Protein AF-A0A1P8XLR6-F1 (afdb_monomer)

Solvent-accessible surface area (backbone atoms only — not comparable to full-atom values): 12210 Å² total; per-residue (Å²): 87,57,26,38,49,48,30,28,28,37,30,63,72,77,76,92,77,90,72,82,78,96,64,102,71,86,80,82,44,78,38,78,36,64,25,60,63,26,57,54,32,35,75,74,62,76,18,62,32,17,34,32,38,50,43,52,85,48,40,49,14,68,69,60,40,91,90,48,68,58,64,61,44,36,78,76,48,72,49,91,56,87,40,18,58,38,44,29,33,50,44,87,74,70,57,59,30,52,59,45,47,64,72,69,46,63,52,46,28,31,36,31,64,31,64,81,91,45,36,32,64,57,62,53,48,52,55,57,35,45,53,68,74,44,50,75,65,51,38,40,73,44,66,19,42,80,46,66,42,62,62,54,59,71,77,24,65,53,53,56,34,44,72,73,60,73,26,60,23,46,43,44,60,47,30,84,68,35,50,64,65,40,47,76,69,48,31,33,66,40,22,68,55,74,67,40,47,51,57,40,40,76,68,57,50,42,94,39,67,56,65,93,62,80,76,77,87,128

pLDDT: mean 79.19, std 20.31, range [26.47, 98.44]

Structure (mmCIF, N/CA/C/O backbone):
data_AF-A0A1P8XLR6-F1
#
_entry.id   AF-A0A1P8XLR6-F1
#
loop_
_atom_site.group_PDB
_atom_site.id
_atom_site.type_symbol
_atom_site.label_atom_id
_atom_site.label_alt_id
_atom_site.label_comp_id
_atom_site.label_asym_id
_atom_site.label_entity_id
_atom_site.label_seq_id
_atom_site.pdbx_PDB_ins_code
_atom_site.Cartn_x
_atom_site.Cartn_y
_atom_site.Cartn_z
_atom_site.occupancy
_atom_site.B_iso_or_equiv
_atom_site.auth_seq_id
_atom_site.auth_comp_id
_atom_site.auth_asym_id
_atom_site.auth_atom_id
_atom_site.pdbx_PDB_model_num
ATOM 1 N N . MET A 1 1 ? 6.321 2.622 14.782 1.00 35.09 1 MET A N 1
ATOM 2 C CA . MET A 1 1 ? 5.622 1.582 13.992 1.00 35.09 1 MET A CA 1
ATOM 3 C C . MET A 1 1 ? 6.476 1.233 12.778 1.00 35.09 1 MET A C 1
ATOM 5 O O . MET A 1 1 ? 7.145 2.139 12.312 1.00 35.09 1 MET A O 1
ATOM 9 N N . ARG A 1 2 ? 6.527 -0.020 12.301 1.00 26.47 2 ARG A N 1
ATOM 10 C CA . ARG A 1 2 ? 7.405 -0.422 11.180 1.00 26.47 2 ARG A CA 1
ATOM 11 C C . ARG A 1 2 ? 6.708 -0.257 9.803 1.00 26.47 2 ARG A C 1
ATOM 13 O O . ARG A 1 2 ? 5.520 -0.535 9.732 1.00 26.47 2 ARG A O 1
ATOM 20 N N . ALA A 1 3 ? 7.406 0.217 8.760 1.00 30.95 3 ALA A N 1
ATOM 21 C CA . ALA A 1 3 ? 6.929 0.392 7.364 1.00 30.95 3 ALA A CA 1
ATOM 22 C C . ALA A 1 3 ? 8.111 0.393 6.351 1.00 30.95 3 ALA A C 1
ATOM 24 O O . ALA A 1 3 ? 9.245 0.547 6.787 1.00 30.95 3 ALA A O 1
ATOM 25 N N . PHE A 1 4 ? 7.899 0.218 5.034 1.00 26.64 4 PHE A N 1
ATOM 26 C CA . PHE A 1 4 ? 8.941 -0.163 4.033 1.00 26.64 4 PHE A CA 1
ATOM 27 C C . PHE A 1 4 ? 9.550 0.977 3.172 1.00 26.64 4 PHE A C 1
ATOM 29 O O . PHE A 1 4 ? 9.190 2.123 3.373 1.00 26.64 4 PHE A O 1
ATOM 36 N N . SER A 1 5 ? 10.531 0.696 2.286 1.00 28.00 5 SER A N 1
ATOM 37 C CA . SER A 1 5 ? 10.994 1.563 1.161 1.00 28.00 5 SER A CA 1
ATOM 38 C C . SER A 1 5 ? 12.089 0.901 0.293 1.00 28.00 5 SER A C 1
ATOM 40 O O . SER A 1 5 ? 13.098 0.454 0.856 1.00 28.00 5 SER A O 1
ATOM 42 N N . VAL A 1 6 ? 11.981 0.945 -1.055 1.00 34.06 6 VAL A N 1
ATOM 43 C CA . VAL A 1 6 ? 13.127 0.928 -2.011 1.00 34.06 6 VAL A CA 1
ATOM 44 C C . VAL A 1 6 ? 12.715 1.418 -3.417 1.00 34.06 6 VAL A C 1
ATOM 46 O O . VAL A 1 6 ? 12.089 0.659 -4.150 1.00 34.06 6 VAL A O 1
ATOM 49 N N . ALA A 1 7 ? 13.173 2.586 -3.883 1.00 38.00 7 ALA A N 1
ATOM 50 C CA . ALA A 1 7 ? 13.122 2.918 -5.316 1.00 38.00 7 ALA A CA 1
ATOM 51 C C . ALA A 1 7 ? 14.413 2.464 -6.026 1.00 38.00 7 ALA A C 1
ATOM 53 O O . ALA A 1 7 ? 15.520 2.680 -5.522 1.00 38.00 7 ALA A O 1
ATOM 54 N N . ALA A 1 8 ? 14.304 1.851 -7.208 1.00 34.69 8 ALA A N 1
ATOM 55 C CA . ALA A 1 8 ? 15.454 1.401 -7.998 1.00 34.69 8 ALA A CA 1
ATOM 56 C C . ALA A 1 8 ? 15.402 1.920 -9.438 1.00 34.69 8 ALA A C 1
ATOM 58 O O . ALA A 1 8 ? 14.347 2.020 -10.063 1.00 34.69 8 ALA A O 1
ATOM 59 N N . ARG A 1 9 ? 16.580 2.227 -9.984 1.00 39.84 9 ARG A N 1
ATOM 60 C CA . ARG A 1 9 ? 16.787 2.437 -11.416 1.00 39.84 9 ARG A CA 1
ATOM 61 C C . ARG A 1 9 ? 17.212 1.130 -12.055 1.00 39.84 9 ARG A C 1
ATOM 63 O O . ARG A 1 9 ? 18.169 0.502 -11.596 1.00 39.84 9 ARG A O 1
ATOM 70 N N . VAL A 1 10 ? 16.557 0.780 -13.149 1.00 36.03 10 VAL A N 1
ATOM 71 C CA . VAL A 1 10 ? 16.865 -0.405 -13.944 1.00 36.03 10 VAL A CA 1
ATOM 72 C C . VAL A 1 10 ? 17.188 0.021 -15.375 1.00 36.03 10 VAL A C 1
ATOM 74 O O . VAL A 1 10 ? 16.560 0.924 -15.928 1.00 36.03 10 VAL A O 1
ATOM 77 N N . GLY A 1 11 ? 18.192 -0.613 -15.971 1.00 33.91 11 GLY A N 1
ATOM 78 C CA . GLY A 1 11 ? 18.531 -0.500 -17.388 1.00 33.91 11 GLY A CA 1
ATOM 79 C C . GLY A 1 11 ? 18.961 -1.850 -17.953 1.00 33.91 11 GLY A C 1
ATOM 80 O O . GLY A 1 11 ? 19.024 -2.839 -17.232 1.00 33.91 11 GLY A O 1
ATOM 81 N N . ARG A 1 12 ? 19.230 -1.915 -19.254 1.00 36.31 12 ARG A N 1
ATOM 82 C CA . ARG A 1 12 ? 19.645 -3.151 -19.937 1.00 36.31 12 ARG A CA 1
ATOM 83 C C . ARG A 1 12 ? 21.171 -3.262 -19.981 1.00 36.31 12 ARG A C 1
ATOM 85 O O . ARG A 1 12 ? 21.839 -2.270 -20.270 1.00 36.31 12 ARG A O 1
ATOM 92 N N . ILE A 1 13 ? 21.732 -4.456 -19.769 1.00 31.70 13 ILE A N 1
ATOM 93 C CA . ILE A 1 13 ? 23.154 -4.698 -20.076 1.00 31.70 13 ILE A CA 1
ATOM 94 C C . ILE A 1 13 ? 23.269 -5.001 -21.570 1.00 31.70 13 ILE A C 1
ATOM 96 O O . ILE A 1 13 ? 22.858 -6.064 -22.033 1.00 31.70 13 ILE A O 1
ATOM 100 N N . ALA A 1 14 ? 23.832 -4.069 -22.334 1.00 36.84 14 ALA A N 1
ATOM 101 C CA . ALA A 1 14 ? 24.339 -4.371 -23.666 1.00 36.84 14 ALA A CA 1
ATOM 102 C C . ALA A 1 14 ? 25.756 -4.956 -23.535 1.00 36.84 14 ALA A C 1
ATOM 104 O O . ALA A 1 14 ? 26.629 -4.339 -22.925 1.00 36.84 14 ALA A O 1
ATOM 105 N N . GLY A 1 15 ? 25.991 -6.145 -24.103 1.00 29.09 15 GLY A N 1
ATOM 106 C CA . GLY A 1 15 ? 27.348 -6.634 -24.381 1.00 29.09 15 GLY A CA 1
ATOM 107 C C . GLY A 1 15 ? 28.086 -5.689 -25.346 1.00 29.09 15 GLY A C 1
ATOM 108 O O . GLY A 1 15 ? 27.444 -4.856 -25.990 1.00 29.09 15 GLY A O 1
ATOM 109 N N . PRO A 1 16 ? 29.424 -5.762 -25.454 1.00 34.47 16 PRO A N 1
ATOM 110 C CA . PRO A 1 16 ? 30.200 -4.705 -26.084 1.00 34.47 16 PRO A CA 1
ATOM 111 C C . PRO A 1 16 ? 29.951 -4.673 -27.594 1.00 34.47 16 PRO A C 1
ATOM 113 O O . PRO A 1 16 ? 30.418 -5.534 -28.332 1.00 34.47 16 PRO A O 1
ATOM 116 N N . SER A 1 17 ? 29.287 -3.623 -28.067 1.00 30.94 17 SER A N 1
ATOM 117 C CA . SER A 1 17 ? 29.505 -3.101 -29.413 1.00 30.94 17 SER A CA 1
ATOM 118 C C . SER A 1 17 ? 30.340 -1.830 -29.291 1.00 30.94 17 SER A C 1
ATOM 120 O O . SER A 1 17 ? 29.817 -0.726 -29.145 1.00 30.94 17 SER A O 1
ATOM 122 N N . LEU A 1 18 ? 31.663 -1.997 -29.325 1.00 42.34 18 LEU A N 1
ATOM 123 C CA . LEU A 1 18 ? 32.564 -0.923 -29.725 1.00 42.34 18 LEU A CA 1
ATOM 124 C C . LEU A 1 18 ? 32.401 -0.744 -31.236 1.00 42.34 18 LEU A C 1
ATOM 126 O O . LEU A 1 18 ? 32.981 -1.484 -32.024 1.00 42.34 18 LEU A O 1
ATOM 130 N N . SER A 1 19 ? 31.611 0.241 -31.645 1.00 31.97 19 SER A N 1
ATOM 131 C CA . SER A 1 19 ? 31.673 0.770 -33.004 1.00 31.97 19 SER A CA 1
ATOM 132 C C . SER A 1 19 ? 31.499 2.283 -32.965 1.00 31.97 19 SER A C 1
ATOM 134 O O . SER A 1 19 ? 30.392 2.783 -32.804 1.00 31.97 19 SER A O 1
ATOM 136 N N . GLY A 1 20 ? 32.648 2.954 -33.046 1.00 30.23 20 GLY A N 1
ATOM 137 C CA . GLY A 1 20 ? 32.919 4.217 -33.729 1.00 30.23 20 GLY A CA 1
ATOM 138 C C . GLY A 1 20 ? 31.855 5.314 -33.784 1.00 30.23 20 GLY A C 1
ATOM 139 O O . GLY A 1 20 ? 30.796 5.148 -34.371 1.00 30.23 20 GLY A O 1
ATOM 140 N N . GLY A 1 21 ? 32.289 6.504 -33.367 1.00 29.28 21 GLY A N 1
ATOM 141 C CA . GLY A 1 21 ? 31.910 7.753 -34.023 1.00 29.28 21 GLY A CA 1
ATOM 142 C C . GLY A 1 21 ? 30.580 8.334 -33.567 1.00 29.28 21 GLY A C 1
ATOM 143 O O . GLY A 1 21 ? 29.510 7.897 -33.976 1.00 29.28 21 GLY A O 1
ATOM 144 N N . GLY A 1 22 ? 30.660 9.392 -32.760 1.00 41.78 22 GLY A N 1
ATOM 145 C CA . GLY A 1 22 ? 29.523 10.263 -32.507 1.00 41.78 22 GLY A CA 1
ATOM 146 C C . GLY A 1 22 ? 28.983 10.838 -33.816 1.00 41.78 22 GLY A C 1
ATOM 147 O O . GLY A 1 22 ? 29.681 11.566 -34.514 1.00 41.78 22 GLY A O 1
ATOM 148 N N . GLY A 1 23 ? 27.732 10.511 -34.123 1.00 33.44 23 GLY A N 1
ATOM 149 C CA . GLY A 1 23 ? 26.919 11.179 -35.132 1.00 33.44 23 GLY A CA 1
ATOM 150 C C . GLY A 1 23 ? 25.470 11.172 -34.661 1.00 33.44 23 GLY A C 1
ATOM 151 O O . GLY A 1 23 ? 24.917 10.097 -34.465 1.00 33.44 23 GLY A O 1
ATOM 152 N N . ASP A 1 24 ? 24.896 12.345 -34.388 1.00 46.81 24 ASP A N 1
ATOM 153 C CA . ASP A 1 24 ? 23.461 12.675 -34.243 1.00 46.81 24 ASP A CA 1
ATOM 154 C C . ASP A 1 24 ? 22.496 11.708 -33.497 1.00 46.81 24 ASP A C 1
ATOM 156 O O . ASP A 1 24 ? 21.277 11.810 -33.644 1.00 46.81 24 ASP A O 1
ATOM 160 N N . ARG A 1 25 ? 22.974 10.768 -32.666 1.00 43.94 25 ARG A N 1
ATOM 161 C CA . ARG A 1 25 ? 22.183 9.601 -32.199 1.00 43.94 25 ARG A CA 1
ATOM 162 C C . ARG A 1 25 ? 22.023 9.408 -30.688 1.00 43.94 25 ARG A C 1
ATOM 164 O O . ARG A 1 25 ? 21.752 8.295 -30.247 1.00 43.94 25 ARG A O 1
ATOM 171 N N . TRP A 1 26 ? 22.079 10.453 -29.871 1.00 39.44 26 TRP A N 1
ATOM 172 C CA . TRP A 1 26 ? 21.691 10.31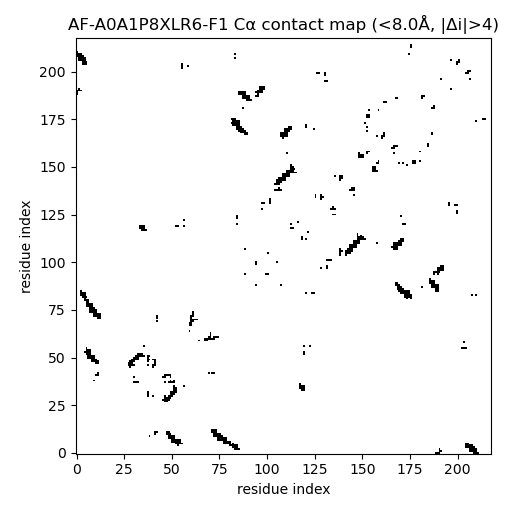1 -28.459 1.00 39.44 26 TRP A CA 1
ATOM 173 C C . TRP A 1 26 ? 20.180 10.515 -28.289 1.00 39.44 26 TRP A C 1
ATOM 175 O O . TRP A 1 26 ? 19.729 11.583 -27.890 1.00 39.44 26 TRP A O 1
ATOM 185 N N . ARG A 1 27 ? 19.372 9.485 -28.585 1.00 46.50 27 ARG A N 1
ATOM 186 C CA . ARG A 1 27 ? 17.962 9.433 -28.143 1.00 46.50 27 ARG A CA 1
ATOM 187 C C . ARG A 1 27 ? 17.879 8.759 -26.775 1.00 46.50 27 ARG A C 1
ATOM 189 O O . ARG A 1 27 ? 17.329 7.669 -26.638 1.00 46.50 27 ARG A O 1
ATOM 196 N N . THR A 1 28 ? 18.465 9.379 -25.756 1.00 51.66 28 THR A N 1
ATOM 197 C CA . THR A 1 28 ? 18.291 8.910 -24.377 1.00 51.66 28 THR A CA 1
ATOM 198 C C . THR A 1 28 ? 16.868 9.249 -23.932 1.00 51.66 28 THR A C 1
ATOM 200 O O . THR A 1 28 ? 16.591 10.377 -23.542 1.00 51.66 28 THR A O 1
ATOM 203 N N . ALA A 1 29 ? 15.953 8.284 -24.023 1.00 55.81 29 ALA A N 1
ATOM 204 C CA . ALA A 1 29 ? 14.644 8.363 -23.384 1.00 55.81 29 ALA A CA 1
ATOM 205 C C . ALA A 1 29 ? 14.762 7.848 -21.942 1.00 55.81 29 ALA A C 1
ATOM 207 O O . ALA A 1 29 ? 15.306 6.765 -21.710 1.00 55.81 29 ALA A O 1
ATOM 208 N N . LEU A 1 30 ? 14.289 8.651 -20.988 1.00 54.09 30 LEU A N 1
ATOM 209 C CA . LEU A 1 30 ? 14.131 8.278 -19.586 1.00 54.09 30 LEU A CA 1
ATOM 210 C C . LEU A 1 30 ? 12.638 8.106 -19.317 1.00 54.09 30 LEU A C 1
ATOM 212 O O . LEU A 1 30 ? 11.858 9.014 -19.596 1.00 54.09 30 LEU A O 1
ATOM 216 N N . PHE A 1 31 ? 12.259 6.966 -18.748 1.00 55.16 31 PHE A N 1
ATOM 217 C CA . PHE A 1 31 ? 10.900 6.723 -18.283 1.00 55.16 31 PHE A CA 1
ATOM 218 C C . PHE A 1 31 ? 10.901 6.696 -16.752 1.00 55.16 31 PHE A C 1
ATOM 220 O O . PHE A 1 31 ? 11.636 5.919 -16.141 1.00 55.16 31 PHE A O 1
ATOM 227 N N . ALA A 1 32 ? 10.120 7.565 -16.120 1.00 57.78 32 ALA A N 1
ATOM 228 C CA . ALA A 1 32 ? 9.885 7.530 -14.681 1.00 57.78 32 ALA A CA 1
ATOM 229 C C . ALA A 1 32 ? 8.409 7.207 -14.470 1.00 57.78 32 ALA A C 1
ATOM 231 O O . ALA A 1 32 ? 7.553 7.914 -14.999 1.00 57.78 32 ALA A O 1
ATOM 232 N N . SER A 1 33 ? 8.126 6.125 -13.754 1.00 61.88 33 SER A N 1
ATOM 233 C CA . SER A 1 33 ? 6.762 5.687 -13.483 1.00 61.88 33 SER A CA 1
ATOM 234 C C . SER A 1 33 ? 6.667 5.106 -12.077 1.00 61.88 33 SER A C 1
ATOM 236 O O . SER A 1 33 ? 7.618 4.530 -11.550 1.00 61.88 33 SER A O 1
ATOM 238 N N . ASP A 1 34 ? 5.504 5.317 -11.482 1.00 62.00 34 ASP A N 1
ATOM 239 C CA . ASP A 1 34 ? 4.984 4.717 -10.252 1.00 62.00 34 ASP A CA 1
ATOM 240 C C . ASP A 1 34 ? 4.361 3.322 -10.492 1.00 62.00 34 ASP A C 1
ATOM 242 O O . ASP A 1 34 ? 3.813 2.697 -9.583 1.00 62.00 34 ASP A O 1
ATOM 246 N N . GLY A 1 35 ? 4.474 2.807 -11.717 1.00 67.12 35 GLY A N 1
ATOM 247 C CA . GLY A 1 35 ? 4.012 1.493 -12.133 1.00 67.12 35 GLY A CA 1
ATOM 248 C C . GLY A 1 35 ? 5.078 0.686 -12.878 1.00 67.12 35 GLY A C 1
ATOM 249 O O . GLY A 1 35 ? 6.233 1.089 -13.061 1.00 67.12 35 GLY A O 1
ATOM 250 N N . ILE A 1 36 ? 4.697 -0.525 -13.280 1.00 72.81 36 ILE A N 1
ATOM 251 C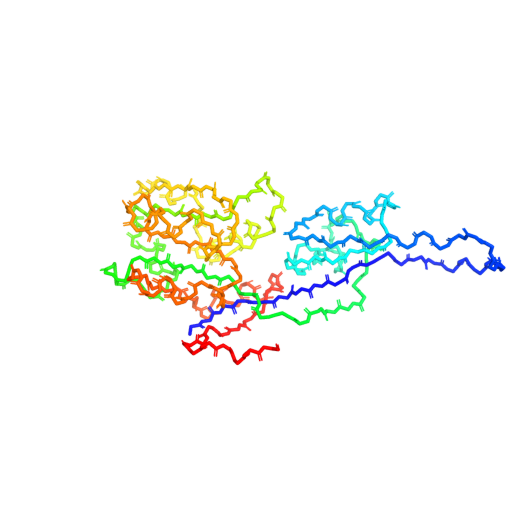 CA . ILE A 1 36 ? 5.596 -1.497 -13.924 1.00 72.81 36 ILE A CA 1
ATOM 252 C C . ILE A 1 36 ? 5.818 -1.233 -15.422 1.00 72.81 36 ILE A C 1
ATOM 254 O O . ILE A 1 36 ? 6.624 -1.910 -16.064 1.00 72.81 36 ILE A O 1
ATOM 258 N N . GLU A 1 37 ? 5.143 -0.246 -16.006 1.00 78.50 37 GLU A N 1
ATOM 259 C CA . GLU A 1 37 ? 5.205 0.077 -17.434 1.00 78.50 37 GLU A CA 1
ATOM 260 C C . GLU A 1 37 ? 6.617 0.466 -17.877 1.00 78.50 37 GLU A C 1
ATOM 262 O O . GLU A 1 37 ? 7.031 0.143 -18.994 1.00 78.50 37 GLU A O 1
ATOM 267 N N . GLY A 1 38 ? 7.392 1.087 -16.984 1.00 79.69 38 GLY A N 1
ATOM 268 C CA . GLY A 1 38 ? 8.795 1.402 -17.247 1.00 79.69 38 GLY A CA 1
ATOM 269 C C . GLY A 1 38 ? 9.638 0.159 -17.524 1.00 79.69 38 GLY A C 1
ATOM 270 O O . GLY A 1 38 ? 10.534 0.199 -18.367 1.00 79.69 38 GLY A O 1
ATOM 271 N N . VAL A 1 39 ? 9.313 -0.967 -16.885 1.00 81.75 39 VAL A N 1
ATOM 272 C CA . VAL A 1 39 ? 9.989 -2.249 -17.118 1.00 81.75 39 VAL A CA 1
ATOM 273 C C . VAL A 1 39 ? 9.721 -2.726 -18.540 1.00 81.75 39 VAL A C 1
ATOM 275 O O . VAL A 1 39 ? 10.659 -3.032 -19.276 1.00 81.75 39 VAL A O 1
ATOM 278 N N . ALA A 1 40 ? 8.454 -2.723 -18.961 1.00 82.44 40 ALA A N 1
ATOM 279 C CA . ALA A 1 40 ? 8.076 -3.107 -20.317 1.00 82.44 40 ALA A CA 1
ATOM 280 C C . ALA A 1 40 ? 8.751 -2.210 -21.367 1.00 82.44 40 ALA A C 1
ATOM 282 O O . ALA A 1 40 ? 9.290 -2.724 -22.345 1.00 82.44 40 ALA A O 1
ATOM 283 N N . ALA A 1 41 ? 8.795 -0.893 -21.140 1.00 83.06 41 ALA A N 1
ATOM 284 C CA . ALA A 1 41 ? 9.451 0.045 -22.047 1.00 83.06 41 ALA A CA 1
ATOM 285 C C . ALA A 1 41 ? 10.954 -0.243 -22.220 1.00 83.06 41 ALA A C 1
ATOM 287 O O . ALA A 1 41 ? 11.476 -0.113 -23.327 1.00 83.06 41 ALA A O 1
ATOM 288 N N . VAL A 1 42 ? 11.654 -0.658 -21.158 1.00 85.31 42 VAL A N 1
ATOM 289 C CA . VAL A 1 42 ? 13.073 -1.050 -21.249 1.00 85.31 42 VAL A CA 1
ATOM 290 C C . VAL A 1 42 ? 13.241 -2.367 -22.006 1.00 85.31 42 VAL A C 1
ATOM 292 O O . VAL A 1 42 ? 14.096 -2.467 -22.888 1.00 85.31 42 VAL A O 1
ATOM 295 N N . LEU A 1 43 ? 12.406 -3.366 -21.710 1.00 85.19 43 LEU A N 1
ATOM 296 C CA . LEU A 1 43 ? 12.474 -4.683 -22.352 1.00 85.19 43 LEU A CA 1
ATOM 297 C C . LEU A 1 43 ? 12.204 -4.613 -23.863 1.00 85.19 43 LEU A C 1
ATOM 299 O O . LEU A 1 43 ? 12.892 -5.266 -24.648 1.00 85.19 43 LEU A O 1
ATOM 303 N N . THR A 1 44 ? 11.256 -3.778 -24.299 1.00 85.50 44 THR A N 1
ATOM 304 C CA . THR A 1 44 ? 10.951 -3.597 -25.729 1.00 85.50 44 THR A CA 1
ATOM 305 C C . THR A 1 44 ? 11.935 -2.677 -26.454 1.00 85.50 44 THR A C 1
ATOM 307 O O . THR A 1 44 ? 11.860 -2.545 -27.675 1.00 85.50 44 THR A O 1
ATOM 310 N N . GLY A 1 45 ? 12.855 -2.028 -25.731 1.00 82.06 45 GLY A N 1
ATOM 311 C CA . GLY A 1 45 ? 13.764 -1.019 -26.279 1.00 82.06 45 GLY A CA 1
ATOM 312 C C . GLY A 1 45 ? 13.105 0.336 -26.566 1.00 82.06 45 GLY A C 1
ATOM 313 O O . GLY A 1 45 ? 13.736 1.197 -27.176 1.00 82.06 45 GLY A O 1
ATOM 314 N N . ALA A 1 46 ? 11.861 0.551 -26.123 1.00 82.25 46 ALA A N 1
ATOM 315 C CA . ALA A 1 46 ? 11.202 1.858 -26.180 1.00 82.25 46 ALA A CA 1
ATOM 316 C C . ALA A 1 46 ? 11.854 2.885 -25.231 1.00 82.25 46 ALA A C 1
ATOM 318 O O . ALA A 1 46 ? 11.768 4.090 -25.464 1.00 82.25 46 ALA A O 1
ATOM 319 N N . SER A 1 47 ? 12.534 2.411 -24.184 1.00 81.44 47 SER A N 1
ATOM 320 C CA . SER A 1 47 ? 13.377 3.204 -23.294 1.00 81.44 47 SER A CA 1
ATOM 321 C C . SER A 1 47 ? 14.714 2.504 -23.047 1.00 81.44 47 SER A C 1
ATOM 323 O O . SER A 1 47 ? 14.805 1.280 -23.081 1.00 81.44 47 SER A O 1
ATOM 325 N N . HIS A 1 48 ? 15.756 3.281 -22.753 1.00 77.94 48 HIS A N 1
ATOM 326 C CA . HIS A 1 48 ? 17.046 2.730 -22.320 1.00 77.94 48 HIS A CA 1
ATOM 327 C C . HIS A 1 48 ? 17.087 2.510 -20.802 1.00 77.94 48 HIS A C 1
ATOM 329 O O . HIS A 1 48 ? 17.768 1.606 -20.317 1.00 77.94 48 HIS A O 1
ATOM 335 N N . PHE A 1 49 ? 16.349 3.339 -20.057 1.00 82.50 49 PHE A N 1
ATOM 336 C CA . PHE A 1 49 ? 16.345 3.360 -18.599 1.00 82.50 49 PHE A CA 1
ATOM 337 C C . PHE A 1 49 ? 14.930 3.561 -18.059 1.00 82.50 49 PHE A C 1
ATOM 339 O O . PHE A 1 49 ? 14.143 4.331 -18.621 1.00 82.50 49 PHE A O 1
ATOM 346 N N . ALA A 1 50 ? 14.643 2.931 -16.923 1.00 82.38 50 ALA A N 1
ATOM 347 C CA . ALA A 1 50 ? 13.447 3.194 -16.140 1.00 82.38 50 ALA A CA 1
ATOM 348 C C . ALA A 1 50 ? 13.789 3.418 -14.664 1.00 82.38 50 ALA A C 1
ATOM 350 O O . ALA A 1 50 ? 14.687 2.779 -14.107 1.00 82.38 50 ALA A O 1
ATOM 351 N N . ILE A 1 51 ? 13.059 4.330 -14.030 1.00 82.88 51 ILE A N 1
ATOM 352 C CA . ILE A 1 51 ? 12.957 4.399 -12.571 1.00 82.88 51 ILE A CA 1
ATOM 353 C C . ILE A 1 51 ? 11.646 3.724 -12.198 1.00 82.88 51 ILE A C 1
ATOM 355 O O . ILE A 1 51 ? 10.613 4.074 -12.770 1.00 82.88 51 ILE A O 1
ATOM 359 N N . LEU A 1 52 ? 11.705 2.782 -11.260 1.00 81.31 52 LEU A N 1
ATOM 360 C CA . LEU A 1 52 ? 10.524 2.149 -10.693 1.00 81.31 52 LEU A CA 1
ATOM 361 C C . LEU A 1 52 ? 10.590 2.128 -9.165 1.00 81.31 52 LEU A C 1
ATOM 363 O O . LEU A 1 52 ? 11.664 2.175 -8.552 1.00 81.31 52 LEU A O 1
ATOM 367 N N . ASN A 1 53 ? 9.421 2.005 -8.561 1.00 81.56 53 ASN A N 1
ATOM 368 C CA . ASN A 1 53 ? 9.247 1.833 -7.133 1.00 81.56 53 ASN A CA 1
ATOM 369 C C . ASN A 1 53 ? 8.069 0.874 -6.906 1.00 81.56 53 ASN A C 1
ATOM 371 O O . ASN A 1 53 ? 7.049 1.072 -7.560 1.00 81.56 53 ASN A O 1
ATOM 375 N N . PRO A 1 54 ? 8.191 -0.147 -6.040 1.00 80.19 54 PRO A N 1
ATOM 376 C CA . PRO A 1 54 ? 9.417 -0.575 -5.377 1.00 80.19 54 PRO A CA 1
ATOM 377 C C . PRO A 1 54 ? 10.316 -1.440 -6.274 1.00 80.19 54 PRO A C 1
ATOM 379 O O . PRO A 1 54 ? 9.877 -2.064 -7.239 1.00 80.19 54 PRO A O 1
ATOM 382 N N . ALA A 1 55 ? 11.587 -1.564 -5.894 1.00 79.88 55 ALA A N 1
ATOM 383 C CA . ALA A 1 55 ? 12.550 -2.462 -6.539 1.00 79.88 55 ALA A CA 1
ATOM 384 C C . ALA A 1 55 ? 12.127 -3.946 -6.508 1.00 79.88 55 ALA A C 1
ATOM 386 O O . ALA A 1 55 ? 12.565 -4.735 -7.349 1.00 79.88 55 ALA A O 1
ATOM 387 N N . THR A 1 56 ? 11.277 -4.336 -5.550 1.00 82.88 56 THR A N 1
ATOM 388 C CA . THR A 1 56 ? 10.764 -5.708 -5.426 1.00 82.88 56 THR A CA 1
ATOM 389 C C . THR A 1 56 ? 9.972 -6.148 -6.654 1.00 82.88 56 THR A C 1
ATOM 391 O O . THR A 1 56 ? 10.047 -7.323 -7.010 1.00 82.88 56 THR A O 1
ATOM 394 N N . ALA A 1 57 ? 9.345 -5.215 -7.385 1.00 82.19 57 ALA A N 1
ATOM 395 C CA . ALA A 1 57 ? 8.577 -5.506 -8.599 1.00 82.19 57 ALA A CA 1
ATOM 396 C C . ALA A 1 57 ? 9.400 -6.179 -9.719 1.00 82.19 57 ALA A C 1
ATOM 398 O O . ALA A 1 57 ? 8.837 -6.829 -10.596 1.00 82.19 57 ALA A O 1
ATOM 399 N N . VAL A 1 58 ? 10.733 -6.058 -9.693 1.00 83.94 58 VAL A N 1
ATOM 400 C CA . VAL A 1 58 ? 11.650 -6.686 -10.667 1.00 83.94 58 VAL A CA 1
ATOM 401 C C . VAL A 1 58 ? 12.661 -7.629 -10.016 1.00 83.94 58 VAL A C 1
ATOM 403 O O . VAL A 1 58 ? 13.602 -8.083 -10.669 1.00 83.94 58 VAL A O 1
ATOM 406 N N . ARG A 1 59 ? 12.515 -7.937 -8.723 1.00 85.19 59 ARG A N 1
ATOM 407 C CA . ARG A 1 59 ? 13.525 -8.700 -7.976 1.00 85.19 59 ARG A CA 1
ATOM 408 C C . ARG A 1 59 ? 13.779 -10.080 -8.575 1.00 85.19 59 ARG A C 1
ATOM 410 O O . ARG A 1 59 ? 14.933 -10.487 -8.669 1.00 85.19 59 ARG A O 1
ATOM 417 N N . SER A 1 60 ? 12.730 -10.787 -8.989 1.00 86.62 60 SER A N 1
ATOM 418 C CA . SER A 1 60 ? 12.857 -12.112 -9.608 1.00 86.62 60 SER A CA 1
ATOM 419 C C . SER A 1 60 ? 13.714 -12.074 -10.877 1.00 86.62 60 SER A C 1
ATOM 421 O O . SER A 1 60 ? 14.552 -12.954 -11.066 1.00 86.62 60 SER A O 1
ATOM 423 N N . ALA A 1 61 ? 13.564 -11.023 -11.689 1.00 87.12 61 ALA A N 1
ATOM 424 C CA . ALA A 1 61 ? 14.360 -10.775 -12.887 1.00 87.12 61 ALA A CA 1
ATOM 425 C C . ALA A 1 61 ? 15.827 -10.474 -12.543 1.00 87.12 61 ALA A C 1
ATOM 427 O O . ALA A 1 61 ? 16.736 -11.112 -13.072 1.00 87.12 61 ALA A O 1
ATOM 428 N N . LEU A 1 62 ? 16.065 -9.572 -11.581 1.00 85.25 62 LEU A N 1
ATOM 429 C CA . LEU A 1 62 ? 17.415 -9.201 -11.137 1.00 85.25 62 LEU A CA 1
ATOM 430 C C . LEU A 1 62 ? 18.189 -10.380 -10.527 1.00 85.25 62 LEU A C 1
ATOM 432 O O . LEU A 1 62 ? 19.401 -10.490 -10.717 1.00 85.25 62 LEU A O 1
ATOM 436 N N . LEU A 1 63 ? 17.490 -11.266 -9.813 1.00 87.19 63 LEU A N 1
ATOM 437 C CA . LEU A 1 63 ? 18.052 -12.487 -9.229 1.00 87.19 63 LEU A CA 1
ATOM 438 C C . LEU A 1 63 ? 18.099 -13.668 -10.206 1.00 87.19 63 LEU A C 1
ATOM 440 O O . LEU A 1 63 ? 18.632 -14.715 -9.844 1.00 87.19 63 LEU A O 1
ATOM 444 N N . ARG A 1 64 ? 17.561 -13.516 -11.424 1.00 88.50 64 ARG A N 1
ATOM 445 C CA . ARG A 1 64 ? 17.476 -14.577 -12.442 1.00 88.50 64 ARG A CA 1
ATOM 446 C C . ARG A 1 64 ? 16.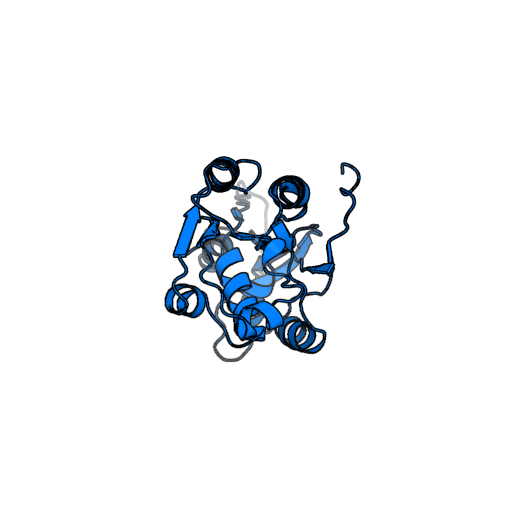832 -15.856 -11.904 1.00 88.50 64 ARG A C 1
ATOM 448 O O . ARG A 1 64 ? 17.312 -16.963 -12.150 1.00 88.50 64 ARG A O 1
ATOM 455 N N . LEU A 1 65 ? 15.758 -15.702 -11.127 1.00 87.81 65 LEU A N 1
ATOM 456 C CA . LEU A 1 65 ? 15.033 -16.848 -10.581 1.00 87.81 65 LEU A CA 1
ATOM 457 C C . LEU A 1 65 ? 14.397 -17.669 -11.720 1.00 87.81 65 LEU A C 1
ATOM 459 O O . LEU A 1 65 ? 13.988 -17.091 -12.731 1.00 87.81 65 LEU A O 1
ATOM 463 N N . PRO A 1 66 ? 14.263 -19.001 -11.576 1.00 89.12 66 PRO A N 1
ATOM 464 C CA . PRO A 1 66 ? 13.603 -19.830 -12.580 1.00 89.12 66 PRO A CA 1
ATOM 465 C C . PRO A 1 66 ? 12.203 -19.308 -12.936 1.00 89.12 66 PRO A C 1
ATOM 467 O O . PRO A 1 66 ? 11.385 -19.053 -12.054 1.00 89.12 66 PRO A O 1
ATOM 470 N N . GLY A 1 67 ? 11.930 -19.140 -14.233 1.00 85.06 67 GLY A N 1
ATOM 471 C CA . GLY A 1 67 ? 10.651 -18.620 -14.733 1.00 85.06 67 GLY A CA 1
ATOM 472 C C . GLY A 1 67 ? 10.491 -17.094 -14.665 1.00 85.06 67 GLY A C 1
ATOM 473 O O . GLY A 1 67 ? 9.463 -16.582 -15.113 1.00 85.06 67 GLY A O 1
ATOM 474 N N . ALA A 1 68 ? 11.485 -16.358 -14.155 1.00 84.75 68 ALA A N 1
ATOM 475 C CA . ALA A 1 68 ? 11.484 -14.901 -14.209 1.00 84.75 68 ALA A CA 1
ATOM 476 C C . ALA A 1 68 ? 11.579 -14.396 -15.659 1.00 84.75 68 ALA A C 1
ATOM 478 O O . ALA A 1 68 ? 12.240 -14.995 -16.506 1.00 84.75 68 ALA A O 1
ATOM 479 N N . ARG A 1 69 ? 10.917 -13.270 -15.940 1.00 83.50 69 ARG A N 1
ATOM 480 C CA . ARG A 1 69 ? 11.017 -12.550 -17.218 1.00 83.50 69 ARG A CA 1
ATOM 481 C C . ARG A 1 69 ? 11.917 -11.330 -17.048 1.00 83.50 69 ARG A C 1
ATOM 483 O O . ARG A 1 69 ? 11.858 -10.691 -16.003 1.00 83.50 69 ARG A O 1
ATOM 490 N N . GLY A 1 70 ? 12.670 -10.971 -18.085 1.00 83.19 70 GLY A N 1
ATOM 491 C CA . GLY A 1 70 ? 13.505 -9.769 -18.082 1.00 83.19 70 GLY A CA 1
ATOM 492 C C . GLY A 1 70 ? 14.873 -9.960 -17.426 1.00 83.19 70 GLY A C 1
ATOM 493 O O . GLY A 1 70 ? 15.349 -9.059 -16.741 1.00 83.19 70 GLY A O 1
ATOM 494 N N . ASP A 1 71 ? 15.507 -11.121 -17.585 1.00 82.06 71 ASP A N 1
ATOM 495 C CA . ASP A 1 71 ? 16.844 -11.407 -17.042 1.00 82.06 71 ASP A CA 1
ATOM 496 C C . ASP A 1 71 ? 17.973 -10.599 -17.724 1.00 82.06 71 ASP A C 1
ATOM 498 O O . ASP A 1 71 ? 19.111 -10.561 -17.226 1.00 82.06 71 ASP A O 1
ATOM 502 N N . GLU A 1 72 ? 17.649 -9.892 -18.817 1.00 81.81 72 GLU A N 1
ATOM 503 C CA . GLU A 1 72 ? 18.477 -8.849 -19.432 1.00 81.81 72 GLU A CA 1
ATOM 504 C C . GLU A 1 72 ? 18.479 -7.510 -18.669 1.00 81.81 72 GLU A C 1
ATOM 506 O O . GLU A 1 72 ? 19.297 -6.627 -18.969 1.00 81.81 72 GLU A O 1
ATOM 511 N N . LEU A 1 73 ? 17.573 -7.337 -17.701 1.00 85.94 73 LEU A N 1
ATOM 512 C CA . LEU A 1 73 ? 17.526 -6.160 -16.841 1.00 85.94 73 LEU A CA 1
ATOM 513 C C . LEU A 1 73 ? 18.683 -6.175 -15.839 1.00 85.94 73 LEU A C 1
ATOM 515 O O . LEU A 1 73 ? 19.081 -7.205 -15.295 1.00 85.94 73 LEU A O 1
ATOM 519 N N . ALA A 1 74 ? 19.185 -4.986 -15.540 1.00 83.81 74 ALA A N 1
ATOM 520 C CA . ALA A 1 74 ? 20.176 -4.746 -14.513 1.00 83.81 74 ALA A CA 1
ATOM 521 C C . ALA A 1 74 ? 19.832 -3.503 -13.706 1.00 83.81 74 ALA A C 1
ATOM 523 O O . ALA A 1 74 ? 19.483 -2.451 -14.242 1.00 83.81 74 ALA A O 1
ATOM 524 N N . ALA A 1 75 ? 19.974 -3.622 -12.390 1.00 84.94 75 ALA A N 1
ATOM 525 C CA . ALA A 1 75 ? 19.924 -2.473 -11.509 1.00 84.94 75 ALA A CA 1
ATOM 526 C C . ALA A 1 75 ? 21.160 -1.595 -11.749 1.00 84.94 75 ALA A C 1
ATOM 528 O O . ALA A 1 75 ? 22.286 -2.090 -11.770 1.00 84.94 75 ALA A O 1
ATOM 529 N N . ILE A 1 76 ? 20.944 -0.291 -11.920 1.00 83.44 76 ILE A N 1
ATOM 530 C CA . ILE A 1 76 ? 22.022 0.695 -12.095 1.00 83.44 76 ILE A CA 1
ATOM 531 C C . ILE A 1 76 ? 22.317 1.384 -10.769 1.00 83.44 76 ILE A C 1
ATOM 533 O O . ILE A 1 76 ? 23.469 1.531 -10.375 1.00 83.44 76 ILE A O 1
ATOM 537 N N . ALA A 1 77 ? 21.265 1.835 -10.089 1.00 81.38 77 ALA A N 1
ATOM 538 C CA . ALA A 1 77 ? 21.368 2.552 -8.829 1.00 81.38 77 ALA A CA 1
ATOM 539 C C . 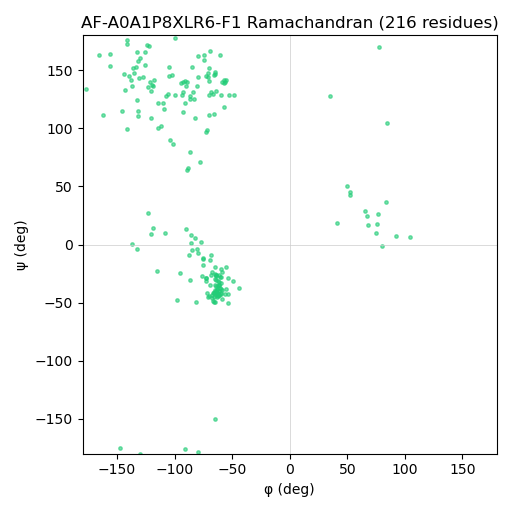ALA A 1 77 ? 20.070 2.416 -8.034 1.00 81.38 77 ALA A C 1
ATOM 541 O O . ALA A 1 77 ? 18.990 2.278 -8.605 1.00 81.38 77 ALA A O 1
ATOM 542 N N . THR A 1 78 ? 20.171 2.516 -6.713 1.00 79.69 78 THR A N 1
ATOM 543 C CA . THR A 1 78 ? 19.012 2.713 -5.834 1.00 79.69 78 THR A CA 1
ATOM 544 C C . THR A 1 78 ? 18.846 4.209 -5.598 1.00 79.69 78 THR A C 1
ATOM 546 O O . THR A 1 78 ? 19.814 4.875 -5.233 1.00 79.69 78 THR A O 1
ATOM 549 N N . VAL A 1 79 ? 17.640 4.741 -5.806 1.00 79.94 79 VAL A N 1
ATOM 550 C CA . VAL A 1 79 ? 17.315 6.114 -5.400 1.00 79.94 79 VAL A CA 1
ATOM 551 C C . VAL A 1 79 ? 16.716 6.017 -3.998 1.00 79.94 79 VAL A C 1
ATOM 553 O O . VAL A 1 79 ? 15.666 5.395 -3.841 1.00 79.94 79 VAL A O 1
ATOM 556 N N . PRO A 1 80 ? 17.371 6.546 -2.952 1.00 75.50 80 PRO A N 1
ATOM 557 C CA . PRO A 1 80 ? 16.785 6.516 -1.623 1.00 75.50 80 PRO A CA 1
ATOM 558 C C . PRO A 1 80 ? 15.510 7.363 -1.620 1.00 75.50 80 PRO A C 1
ATOM 560 O O . PRO A 1 80 ? 15.504 8.493 -2.099 1.00 75.50 80 PRO A O 1
ATOM 563 N N . SER A 1 81 ? 14.436 6.805 -1.074 1.00 76.19 81 SER A N 1
ATOM 564 C CA . SER A 1 81 ? 13.168 7.500 -0.873 1.00 76.19 81 SER A CA 1
ATOM 565 C C . SER A 1 81 ? 12.627 7.125 0.499 1.00 76.19 81 SER A C 1
ATOM 567 O O . SER A 1 81 ? 12.771 5.975 0.913 1.00 76.19 81 SER A O 1
ATOM 569 N N . TYR A 1 82 ? 12.018 8.056 1.229 1.00 79.38 82 TYR A N 1
ATOM 570 C CA . TYR A 1 82 ? 11.241 7.701 2.419 1.00 79.38 82 TYR A CA 1
ATOM 571 C C . TYR A 1 82 ? 9.802 7.402 2.001 1.00 79.38 82 TYR A C 1
ATOM 573 O O . TYR A 1 82 ? 8.872 8.143 2.301 1.00 79.38 82 TYR A O 1
ATOM 581 N N . ASP A 1 83 ? 9.642 6.326 1.240 1.00 82.00 83 ASP A N 1
ATOM 582 C CA . ASP A 1 83 ? 8.365 5.931 0.670 1.00 82.00 83 ASP A CA 1
ATOM 583 C C . ASP A 1 83 ? 7.911 4.612 1.277 1.00 82.00 83 ASP A C 1
ATOM 585 O O . ASP A 1 83 ? 8.432 3.549 0.938 1.00 82.00 83 ASP A O 1
ATOM 589 N N . GLN A 1 84 ? 7.004 4.711 2.247 1.00 86.88 84 GLN A N 1
ATOM 590 C CA . GLN A 1 84 ? 6.550 3.571 3.027 1.00 86.88 84 GLN A CA 1
ATOM 591 C C . GLN A 1 84 ? 5.063 3.328 2.840 1.00 86.88 84 GLN A C 1
ATOM 593 O O . GLN A 1 84 ? 4.281 4.277 2.834 1.00 86.88 84 GLN A O 1
ATOM 598 N N . LEU A 1 85 ? 4.691 2.047 2.772 1.00 91.00 85 LEU A N 1
ATOM 599 C CA . LEU A 1 85 ? 3.308 1.594 2.865 1.00 91.00 85 LEU A CA 1
ATOM 600 C C . LEU A 1 85 ? 2.789 1.782 4.298 1.00 91.00 85 LEU A C 1
ATOM 602 O O . LEU A 1 85 ? 3.408 1.319 5.257 1.00 91.00 85 LEU A O 1
ATOM 606 N N . GLY A 1 86 ? 1.640 2.434 4.433 1.00 92.94 86 GLY A N 1
ATOM 607 C CA . GLY A 1 86 ? 0.876 2.553 5.665 1.00 92.94 86 GLY A CA 1
ATOM 608 C C . GLY A 1 86 ? -0.507 1.927 5.514 1.00 92.94 86 GLY A C 1
ATOM 609 O O . GLY A 1 86 ? -1.187 2.142 4.512 1.00 92.94 86 GLY A O 1
ATOM 610 N N . LEU A 1 87 ? -0.927 1.169 6.529 1.00 96.38 87 LEU A N 1
ATOM 611 C CA . LEU A 1 87 ? -2.282 0.638 6.648 1.00 96.38 87 LEU A CA 1
ATOM 612 C C . LEU A 1 87 ? -2.954 1.334 7.827 1.00 96.38 87 LEU A C 1
ATOM 614 O O . LEU A 1 87 ? -2.640 1.018 8.974 1.00 96.38 87 LEU A O 1
ATOM 618 N N . ALA A 1 88 ? -3.820 2.307 7.553 1.00 96.25 88 ALA A N 1
ATOM 619 C CA . ALA A 1 88 ? -4.509 3.082 8.577 1.00 96.25 88 ALA A CA 1
ATOM 620 C C . ALA A 1 88 ? -5.980 2.660 8.691 1.00 96.25 88 ALA A C 1
ATOM 622 O O . ALA A 1 88 ? -6.687 2.611 7.685 1.00 96.25 88 ALA A O 1
ATOM 623 N N . VAL A 1 89 ? -6.427 2.380 9.916 1.00 98.06 89 VAL A N 1
ATOM 624 C CA . VAL A 1 89 ? -7.789 1.928 10.264 1.00 98.06 89 VAL A CA 1
ATOM 625 C C . VAL A 1 89 ? -8.331 2.733 11.453 1.00 98.06 89 VAL A C 1
ATOM 627 O O . VAL A 1 89 ? -7.531 3.379 12.132 1.00 98.06 89 VAL A O 1
ATOM 630 N N . PRO A 1 90 ? -9.638 2.716 11.767 1.00 97.88 90 PRO A N 1
ATOM 631 C CA . PRO A 1 90 ? -10.171 3.482 12.895 1.00 97.88 90 PRO A CA 1
ATOM 632 C C . PRO A 1 90 ? -9.535 3.071 14.228 1.00 97.88 90 PRO A C 1
ATOM 634 O O . PRO A 1 90 ? -9.508 1.890 14.583 1.00 97.88 90 PRO A O 1
ATOM 637 N N . ALA A 1 91 ? -9.029 4.042 14.994 1.00 97.25 91 ALA A N 1
ATOM 638 C CA . ALA A 1 91 ? -8.349 3.770 16.262 1.00 97.25 91 ALA A CA 1
ATOM 639 C C . ALA A 1 91 ? -9.279 3.153 17.323 1.00 97.25 91 ALA A C 1
ATOM 641 O O . ALA A 1 91 ? -8.807 2.436 18.204 1.00 97.25 91 ALA A O 1
ATOM 642 N N . GLU A 1 92 ? -10.583 3.417 17.229 1.00 97.19 92 GLU A N 1
ATOM 643 C CA . GLU A 1 92 ? -11.625 2.875 18.109 1.00 97.19 92 GLU A CA 1
ATOM 644 C C . GLU A 1 92 ? -11.805 1.356 18.002 1.00 97.19 92 GLU A C 1
ATOM 646 O O . GLU A 1 92 ? -12.293 0.743 18.947 1.00 97.19 92 GLU A O 1
ATOM 651 N N . LEU A 1 93 ? -11.345 0.731 16.908 1.00 97.50 93 LEU A N 1
ATOM 652 C CA . LEU A 1 93 ? -11.344 -0.729 16.778 1.00 97.50 93 LEU A CA 1
ATOM 653 C C . LEU A 1 93 ? -10.328 -1.402 17.714 1.00 97.50 93 LEU A C 1
ATOM 655 O O . LEU A 1 93 ? -10.354 -2.619 17.865 1.00 97.50 93 LEU A O 1
ATOM 659 N N . GLY A 1 94 ? -9.406 -0.638 18.314 1.00 97.62 94 GLY A N 1
ATOM 660 C CA . GLY A 1 94 ? -8.397 -1.175 19.227 1.00 97.62 94 GLY A CA 1
ATOM 661 C C . GLY A 1 94 ? -7.360 -2.082 18.557 1.00 97.62 94 GLY A C 1
ATOM 662 O O . GLY A 1 94 ? -6.675 -2.820 19.253 1.00 97.62 94 GLY A O 1
ATOM 663 N N . LEU A 1 95 ? -7.232 -2.035 17.227 1.00 97.44 95 LEU A N 1
ATOM 664 C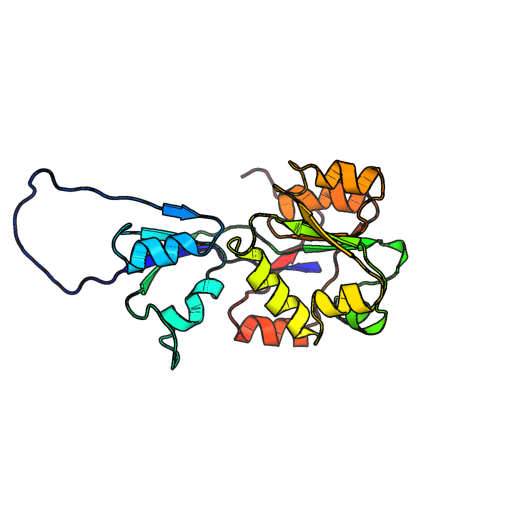 CA . LEU A 1 95 ? -6.265 -2.829 16.463 1.00 97.44 95 LEU A CA 1
ATOM 665 C C . LEU A 1 95 ? -4.899 -2.131 16.430 1.00 97.44 95 LEU A C 1
ATOM 667 O O . LEU A 1 95 ? -4.799 -0.942 16.122 1.00 97.44 95 LEU A O 1
ATOM 671 N N . HIS A 1 96 ? -3.831 -2.862 16.726 1.00 95.69 96 HIS A N 1
ATOM 672 C CA . HIS A 1 96 ? -2.450 -2.375 16.779 1.00 95.69 96 HIS A CA 1
ATOM 673 C C . HIS A 1 96 ? -1.546 -3.015 15.720 1.00 95.69 96 HIS A C 1
ATOM 675 O O . HIS A 1 96 ? -0.509 -2.439 15.355 1.00 95.69 96 HIS A O 1
ATOM 681 N N . SER A 1 97 ? -1.919 -4.193 15.229 1.00 96.25 97 SER A N 1
ATOM 682 C CA . SER A 1 97 ? -1.156 -4.949 14.245 1.00 96.25 97 SER A CA 1
ATOM 683 C C . SER A 1 97 ? -2.015 -5.415 13.069 1.00 96.25 97 SER A C 1
ATOM 685 O O . SER A 1 97 ? -3.243 -5.465 13.148 1.00 96.25 97 SER A O 1
ATOM 687 N N . LEU A 1 98 ? -1.363 -5.755 11.958 1.00 96.88 98 LEU A N 1
ATOM 688 C CA . LEU A 1 98 ? -2.028 -6.401 10.830 1.00 96.88 98 LEU A CA 1
ATOM 689 C C . LEU A 1 98 ? -2.547 -7.801 11.208 1.00 96.88 98 LEU A C 1
ATOM 691 O O . LEU A 1 98 ? -3.576 -8.225 10.690 1.00 96.88 98 LEU A O 1
ATOM 695 N N . GLY A 1 99 ? -1.884 -8.480 12.149 1.00 97.50 99 GLY A N 1
ATOM 696 C CA . GLY A 1 99 ? -2.385 -9.720 12.746 1.00 97.50 99 GLY A CA 1
ATOM 697 C C . GLY A 1 99 ? -3.716 -9.506 13.468 1.00 97.50 99 GLY A C 1
ATOM 698 O O . GLY A 1 99 ? -4.663 -10.248 13.226 1.00 97.50 99 GLY A O 1
ATOM 699 N N . ASP A 1 100 ? -3.845 -8.423 14.241 1.00 98.06 100 ASP A N 1
ATOM 700 C CA . ASP A 1 100 ? -5.100 -8.082 14.926 1.00 98.06 100 ASP A CA 1
ATOM 701 C C . ASP A 1 100 ? -6.233 -7.881 13.908 1.00 98.06 100 ASP A C 1
ATOM 703 O O . ASP A 1 100 ? -7.365 -8.293 14.146 1.00 98.06 100 ASP A O 1
ATOM 707 N N . LEU A 1 101 ? -5.937 -7.271 12.751 1.00 98.19 101 LEU A N 1
ATOM 708 C CA . LEU A 1 101 ? -6.908 -7.121 11.666 1.00 98.19 101 LEU A CA 1
ATOM 709 C C . LEU A 1 101 ? -7.345 -8.481 11.102 1.00 98.19 101 LEU A C 1
ATOM 711 O O . LEU A 1 101 ? -8.541 -8.697 10.903 1.00 98.19 101 LEU A O 1
ATOM 715 N N . ALA A 1 102 ? -6.392 -9.386 10.861 1.00 97.81 102 ALA A N 1
ATOM 716 C CA . ALA A 1 102 ? -6.660 -10.733 10.357 1.00 97.81 102 ALA A CA 1
ATOM 717 C C . ALA A 1 102 ? -7.485 -11.586 11.340 1.00 97.81 102 ALA A C 1
ATOM 719 O O . ALA A 1 102 ? -8.274 -12.434 10.913 1.00 97.81 102 ALA A O 1
ATOM 720 N N . GLU A 1 103 ? -7.336 -11.351 12.645 1.00 98.12 103 GLU A N 1
ATOM 721 C CA . GLU A 1 103 ? -8.095 -12.028 13.700 1.00 98.12 103 GLU A CA 1
ATOM 722 C C . GLU A 1 103 ? -9.487 -11.417 13.908 1.00 98.12 103 GLU A C 1
ATOM 724 O O . GLU A 1 103 ? -10.483 -12.144 13.917 1.00 98.12 103 GLU A O 1
ATOM 729 N N . ALA A 1 104 ? -9.566 -10.089 14.048 1.00 98.25 104 ALA A N 1
ATOM 730 C CA . ALA A 1 104 ? -10.797 -9.374 14.384 1.00 98.25 104 ALA A CA 1
ATOM 731 C C . ALA A 1 104 ? -11.768 -9.239 13.204 1.00 98.25 104 ALA A C 1
ATOM 733 O O . ALA A 1 104 ? -12.976 -9.145 13.421 1.00 98.25 104 ALA A O 1
ATOM 734 N N . LYS A 1 105 ? -11.251 -9.231 11.967 1.00 98.25 105 LYS A N 1
ATOM 735 C CA . LYS A 1 105 ? -12.028 -9.243 10.715 1.00 98.25 105 LYS A CA 1
ATOM 736 C C . LYS A 1 105 ? -13.149 -8.186 10.651 1.00 98.25 105 LYS A C 1
ATOM 738 O O . LYS A 1 105 ? -14.297 -8.526 10.362 1.00 98.25 105 LYS A O 1
ATOM 743 N N . PRO A 1 106 ? -12.868 -6.903 10.941 1.00 98.25 106 PRO A N 1
ATOM 744 C CA . PRO A 1 106 ? -13.879 -5.855 10.875 1.00 98.25 106 PRO A CA 1
ATOM 745 C C . PRO A 1 106 ? -14.303 -5.550 9.422 1.00 98.25 106 PRO A C 1
ATOM 747 O O . PRO A 1 106 ? -13.484 -5.657 8.503 1.00 98.25 106 PRO A O 1
ATOM 750 N N . PRO A 1 107 ? -15.545 -5.080 9.199 1.00 97.88 107 PRO A N 1
ATOM 751 C CA . PRO A 1 107 ? -16.040 -4.676 7.883 1.00 97.88 107 PRO A CA 1
ATOM 752 C C . PRO A 1 107 ? -15.510 -3.287 7.474 1.00 97.88 107 PRO A C 1
ATOM 754 O O . PRO A 1 107 ? -16.250 -2.306 7.456 1.00 97.88 107 PRO A O 1
ATOM 757 N N . LEU A 1 108 ? -14.217 -3.181 7.159 1.00 98.31 108 LEU A N 1
ATOM 758 C CA . LEU A 1 108 ? -13.592 -1.905 6.777 1.00 98.31 108 LEU A CA 1
ATOM 759 C C . LEU A 1 108 ? -14.047 -1.418 5.399 1.00 98.31 108 LEU A C 1
ATOM 761 O O . LEU A 1 108 ? -14.164 -2.208 4.463 1.00 98.31 108 LEU A O 1
ATOM 765 N N . ARG A 1 109 ? -14.187 -0.102 5.236 1.00 98.19 109 ARG A N 1
ATOM 766 C CA . ARG A 1 109 ? -14.340 0.575 3.941 1.00 98.19 109 ARG A CA 1
ATOM 767 C C . ARG A 1 109 ? -12.999 1.184 3.567 1.00 98.19 109 ARG A C 1
ATOM 769 O O . ARG A 1 109 ? -12.682 2.331 3.895 1.00 98.19 109 ARG A O 1
ATOM 776 N N . VAL A 1 110 ? -12.194 0.349 2.922 1.00 97.56 110 VAL A N 1
ATOM 777 C CA . VAL A 1 110 ? -10.802 0.617 2.584 1.00 97.56 110 VAL A CA 1
ATOM 778 C C . VAL A 1 110 ? -10.725 1.357 1.261 1.00 97.56 110 VAL A C 1
ATOM 780 O O . VAL A 1 110 ? -11.186 0.873 0.231 1.00 97.56 110 VAL A O 1
ATOM 783 N N . SER A 1 111 ? -10.063 2.502 1.282 1.00 95.25 111 SER A N 1
ATOM 784 C CA . SER A 1 111 ? -9.634 3.198 0.079 1.00 95.25 111 SER A CA 1
ATOM 785 C C . SER A 1 111 ? -8.200 2.813 -0.269 1.00 95.25 111 SER A C 1
ATOM 787 O O . SER A 1 111 ? -7.347 2.739 0.624 1.00 95.25 111 SER A O 1
ATOM 789 N N . LEU A 1 112 ? -7.926 2.615 -1.557 1.00 93.00 112 LEU A N 1
ATOM 790 C CA . LEU A 1 112 ? -6.605 2.366 -2.135 1.00 93.00 112 LEU A CA 1
ATOM 791 C C . LEU A 1 112 ? -6.319 3.370 -3.254 1.00 93.00 112 LEU A C 1
ATOM 793 O O . LEU A 1 112 ? -7.228 4.017 -3.773 1.00 93.00 112 LEU A O 1
ATOM 797 N N . ARG A 1 113 ? -5.052 3.463 -3.670 1.00 89.25 113 ARG A N 1
ATOM 798 C CA . ARG A 1 113 ? -4.658 4.191 -4.884 1.00 89.25 113 ARG A CA 1
ATOM 799 C C . ARG A 1 113 ? -5.404 3.652 -6.115 1.00 89.25 113 ARG A C 1
ATOM 801 O O . ARG A 1 113 ? -5.553 2.442 -6.275 1.00 89.25 113 ARG A O 1
ATOM 808 N N . GLY A 1 114 ? -5.822 4.555 -6.999 1.00 86.06 114 GLY A N 1
ATOM 809 C CA . GLY A 1 114 ? -6.347 4.254 -8.333 1.00 86.06 114 GLY A CA 1
ATOM 810 C C . GLY A 1 114 ? -5.330 3.614 -9.294 1.00 86.06 114 GLY A C 1
ATOM 811 O O . GLY A 1 114 ? -4.428 2.878 -8.887 1.00 86.06 114 GLY A O 1
ATOM 812 N N . SER A 1 115 ? -5.500 3.872 -10.595 1.00 78.50 115 SER A N 1
ATOM 813 C CA . SER A 1 115 ? -4.619 3.379 -11.675 1.00 78.50 115 SER A CA 1
ATOM 814 C C . SER A 1 115 ? -4.390 1.863 -11.659 1.00 78.50 115 SER A C 1
ATOM 816 O O . SER A 1 115 ? -3.270 1.368 -11.799 1.00 78.50 115 SER A O 1
ATOM 818 N N . ARG A 1 116 ? -5.470 1.094 -11.479 1.00 74.31 116 ARG A N 1
ATOM 819 C CA . ARG A 1 116 ? -5.404 -0.360 -11.649 1.00 74.31 116 ARG A CA 1
ATOM 820 C C . ARG A 1 116 ? -5.233 -0.741 -13.126 1.00 74.31 116 ARG A C 1
ATOM 822 O O . ARG A 1 116 ? -5.838 -0.103 -13.984 1.00 74.31 116 ARG A O 1
ATOM 829 N N . PRO A 1 117 ? -4.522 -1.842 -13.418 1.00 68.12 117 PRO A N 1
ATOM 830 C CA . PRO A 1 117 ? -3.770 -2.694 -12.487 1.00 68.12 117 PRO A CA 1
ATOM 831 C C . PRO A 1 117 ? -2.304 -2.258 -12.307 1.00 68.12 117 PRO A C 1
ATOM 833 O O . PRO A 1 117 ? -1.497 -3.050 -11.837 1.00 68.12 117 PRO A O 1
ATOM 836 N N . THR A 1 118 ? -1.919 -1.065 -12.758 1.00 73.19 118 THR A N 1
ATOM 837 C CA . THR A 1 118 ? -0.515 -0.804 -13.081 1.00 73.19 118 THR A CA 1
ATOM 838 C C . THR A 1 118 ? 0.299 -0.162 -11.968 1.00 73.19 118 THR A C 1
ATOM 840 O O . THR A 1 118 ? 1.513 -0.370 -11.925 1.00 73.19 118 THR A O 1
ATOM 843 N N . HIS A 1 119 ? -0.347 0.546 -11.036 1.00 83.88 119 HIS A N 1
ATOM 844 C CA . HIS A 1 119 ? 0.355 1.136 -9.899 1.00 83.88 119 HIS A CA 1
ATOM 845 C C . HIS A 1 119 ? 0.917 0.047 -8.973 1.00 83.88 119 HIS A C 1
ATOM 847 O O . HIS A 1 119 ? 0.205 -0.858 -8.527 1.00 83.88 119 HIS A O 1
ATOM 853 N N . SER A 1 120 ? 2.199 0.150 -8.642 1.00 84.38 120 SER A N 1
ATOM 854 C CA . SER A 1 120 ? 2.943 -0.920 -7.972 1.00 84.38 120 SER A CA 1
ATOM 855 C C . SER A 1 120 ? 2.510 -1.192 -6.525 1.00 84.38 120 SER A C 1
ATOM 857 O O . SER A 1 120 ? 2.623 -2.324 -6.064 1.00 84.38 120 SER A O 1
ATOM 859 N N . VAL A 1 121 ? 1.959 -0.188 -5.830 1.00 87.56 121 VAL A N 1
ATOM 860 C CA . VAL A 1 121 ? 1.391 -0.323 -4.472 1.00 87.56 121 VAL A CA 1
ATOM 861 C C . VAL A 1 121 ? 0.427 -1.504 -4.320 1.00 87.56 121 VAL A C 1
ATOM 863 O O . VAL A 1 121 ? 0.371 -2.094 -3.246 1.00 87.56 121 VAL A O 1
ATOM 866 N N . HIS A 1 122 ? -0.296 -1.885 -5.382 1.00 89.62 122 HIS A N 1
ATOM 867 C CA . HIS A 1 122 ? -1.208 -3.034 -5.350 1.00 89.62 122 HIS A CA 1
ATOM 868 C C . HIS A 1 122 ? -0.445 -4.350 -5.150 1.00 89.62 122 HIS A C 1
ATOM 870 O O . HIS A 1 122 ? -0.835 -5.145 -4.306 1.00 89.62 122 HIS A O 1
ATOM 876 N N . LEU A 1 123 ? 0.697 -4.524 -5.828 1.00 87.50 123 LEU A N 1
ATOM 877 C CA . LEU A 1 123 ? 1.576 -5.687 -5.643 1.00 87.50 123 LEU A CA 1
ATOM 878 C C . LEU A 1 123 ? 2.139 -5.738 -4.217 1.00 87.50 123 LEU A C 1
ATOM 880 O O . LEU A 1 123 ? 2.176 -6.794 -3.594 1.00 87.50 123 LEU A O 1
ATOM 884 N N . VAL A 1 124 ? 2.554 -4.582 -3.689 1.00 89.62 124 VAL A N 1
ATOM 885 C CA . VAL A 1 124 ? 3.094 -4.485 -2.324 1.00 89.62 124 VAL A CA 1
ATOM 886 C C . VAL A 1 124 ? 2.035 -4.837 -1.293 1.00 89.62 124 VAL A C 1
ATOM 888 O O . VAL A 1 124 ? 2.315 -5.542 -0.327 1.00 89.62 124 VAL A O 1
ATOM 891 N N . LEU A 1 125 ? 0.822 -4.327 -1.481 1.00 93.12 125 LEU A N 1
ATOM 892 C CA . LEU A 1 125 ? -0.274 -4.580 -0.566 1.00 93.12 125 LEU A CA 1
ATOM 893 C C . LEU A 1 125 ? -0.678 -6.056 -0.572 1.00 93.12 125 LEU A C 1
ATOM 895 O O . LEU A 1 125 ? -0.899 -6.601 0.506 1.00 93.12 125 LEU A O 1
ATOM 899 N N . ASP A 1 126 ? -0.721 -6.698 -1.741 1.00 93.19 126 ASP A N 1
ATOM 900 C CA . ASP A 1 126 ? -1.005 -8.131 -1.847 1.00 93.19 126 ASP A CA 1
ATOM 901 C C . ASP A 1 126 ? 0.022 -8.957 -1.055 1.00 93.19 126 ASP A C 1
ATOM 903 O O . ASP A 1 126 ? -0.368 -9.787 -0.232 1.00 93.19 126 ASP A O 1
ATOM 907 N N . ASP A 1 127 ? 1.321 -8.672 -1.205 1.00 92.88 127 ASP A N 1
ATOM 908 C CA . ASP A 1 127 ? 2.382 -9.347 -0.442 1.00 92.88 127 ASP A CA 1
ATOM 909 C C . ASP A 1 127 ? 2.255 -9.102 1.075 1.00 92.88 127 ASP A C 1
ATOM 911 O O . ASP A 1 127 ? 2.422 -10.019 1.886 1.00 92.88 127 ASP A O 1
ATOM 915 N N . VAL A 1 128 ? 1.946 -7.865 1.478 1.00 94.75 128 VAL A N 1
ATOM 916 C CA . VAL A 1 128 ? 1.803 -7.484 2.893 1.00 94.75 128 VAL A CA 1
ATOM 917 C C . VAL A 1 128 ? 0.585 -8.150 3.532 1.00 94.75 128 VAL A C 1
ATOM 919 O O . VAL A 1 128 ? 0.705 -8.674 4.638 1.00 94.75 128 VAL A O 1
ATOM 922 N N . LEU A 1 129 ? -0.564 -8.188 2.860 1.00 96.88 129 LEU A N 1
ATOM 923 C CA . LEU A 1 129 ? -1.754 -8.882 3.364 1.00 96.88 129 LEU A CA 1
ATOM 924 C C . LEU A 1 129 ? -1.531 -10.401 3.415 1.00 96.88 129 LEU A C 1
ATOM 926 O O . LEU A 1 129 ? -1.833 -11.039 4.429 1.00 96.88 129 LEU A O 1
ATOM 930 N N . ALA A 1 130 ? -0.903 -10.970 2.381 1.00 96.25 130 ALA A N 1
ATOM 931 C CA . ALA A 1 130 ? -0.565 -12.389 2.340 1.00 96.25 130 ALA A CA 1
ATOM 932 C C . ALA A 1 130 ? 0.402 -12.795 3.464 1.00 96.25 130 ALA A C 1
ATOM 934 O O . ALA A 1 130 ? 0.362 -13.943 3.913 1.00 96.25 130 ALA A O 1
ATOM 935 N N . SER A 1 131 ? 1.224 -11.866 3.972 1.00 94.75 131 SER A N 1
ATOM 936 C CA . SER A 1 131 ? 2.140 -12.139 5.088 1.00 94.75 131 SER A CA 1
ATOM 937 C C . SER A 1 131 ? 1.426 -12.593 6.366 1.00 94.75 131 SER A C 1
ATOM 939 O O . SER A 1 131 ? 2.009 -13.384 7.105 1.00 94.75 131 SER A O 1
ATOM 941 N N . VAL A 1 132 ? 0.166 -12.185 6.572 1.00 96.06 132 VAL A N 1
ATOM 942 C CA . VAL A 1 132 ? -0.703 -12.630 7.681 1.00 96.06 132 VAL A CA 1
ATOM 943 C C . VAL A 1 132 ? -1.832 -13.565 7.219 1.00 96.06 132 VAL A C 1
ATOM 945 O O . VAL A 1 132 ? -2.747 -13.864 7.982 1.00 96.06 132 VAL A O 1
ATOM 948 N N . GLY A 1 133 ? -1.789 -14.027 5.966 1.00 96.62 133 GLY A N 1
ATOM 949 C CA . GLY A 1 133 ? -2.757 -14.978 5.416 1.00 96.62 133 GLY A CA 1
ATOM 950 C C . GLY A 1 133 ? -4.122 -14.392 5.043 1.00 96.62 133 GLY A C 1
ATOM 951 O O . GLY A 1 133 ? -5.099 -15.138 5.054 1.00 96.62 133 GLY A O 1
ATOM 952 N N . ILE A 1 134 ? -4.206 -13.096 4.718 1.00 97.81 134 ILE A N 1
ATOM 953 C CA . ILE A 1 134 ? -5.445 -12.449 4.243 1.00 97.81 134 ILE A CA 1
ATOM 954 C C . ILE A 1 134 ? -5.242 -11.770 2.882 1.00 97.81 134 ILE A C 1
ATOM 956 O O . ILE A 1 134 ? -4.125 -11.635 2.387 1.00 97.81 134 ILE A O 1
ATOM 960 N N . SER A 1 135 ? -6.337 -11.305 2.290 1.00 97.88 135 SER A N 1
ATOM 961 C CA . SER A 1 135 ? -6.398 -10.588 1.017 1.00 97.88 135 SER A CA 1
ATOM 962 C C . SER A 1 135 ? -7.433 -9.455 1.059 1.00 97.88 135 SER A C 1
ATOM 964 O O . SER A 1 135 ? -8.226 -9.334 1.995 1.00 97.88 135 SER A O 1
ATOM 966 N N . LEU A 1 136 ? -7.482 -8.625 0.011 1.00 96.88 136 LEU A N 1
ATOM 967 C CA . LEU A 1 136 ? -8.557 -7.635 -0.147 1.00 96.88 136 LEU A CA 1
ATOM 968 C C . LEU A 1 136 ? -9.942 -8.281 -0.325 1.00 96.88 136 LEU A C 1
ATOM 970 O O . LEU A 1 136 ? -10.952 -7.661 0.011 1.00 96.88 136 LEU A O 1
ATOM 974 N N . ASP A 1 137 ? -10.005 -9.508 -0.846 1.00 97.94 137 ASP A N 1
ATOM 975 C CA . ASP A 1 137 ? -11.262 -10.250 -0.966 1.00 97.94 137 ASP A CA 1
ATOM 976 C C . ASP A 1 137 ? -11.757 -10.742 0.394 1.00 97.94 137 ASP A C 1
ATOM 978 O O . ASP A 1 137 ? -12.966 -10.738 0.634 1.00 97.94 137 ASP A O 1
ATOM 982 N N . ASP A 1 138 ? -10.849 -11.046 1.323 1.00 98.44 138 ASP A N 1
ATOM 983 C CA . ASP A 1 138 ? -11.229 -11.349 2.701 1.00 98.44 138 ASP A CA 1
ATOM 984 C C . ASP A 1 138 ? -11.895 -10.139 3.361 1.00 98.44 138 ASP A C 1
ATOM 986 O O . ASP A 1 138 ? -12.978 -10.287 3.923 1.00 98.44 138 ASP A O 1
ATOM 990 N N . ILE A 1 139 ? -11.351 -8.928 3.186 1.00 98.12 139 ILE A N 1
ATOM 991 C CA . ILE A 1 139 ? -11.970 -7.687 3.694 1.00 98.12 139 ILE A CA 1
ATOM 992 C C . ILE A 1 139 ? -13.404 -7.525 3.172 1.00 98.12 139 ILE A C 1
ATOM 994 O O . ILE A 1 139 ? -14.313 -7.192 3.936 1.00 98.12 139 ILE A O 1
ATOM 998 N N . ARG A 1 140 ? -13.638 -7.803 1.882 1.00 98.31 140 ARG A N 1
ATOM 999 C CA . ARG A 1 140 ? -14.992 -7.804 1.299 1.00 98.31 140 ARG A CA 1
ATOM 1000 C C . ARG A 1 140 ? -15.872 -8.884 1.931 1.00 98.31 140 ARG A C 1
ATOM 1002 O O . ARG A 1 140 ? -17.029 -8.621 2.252 1.00 98.31 140 ARG A O 1
ATOM 1009 N N . SER A 1 141 ? -15.330 -10.084 2.143 1.00 98.31 141 SER A N 1
ATOM 1010 C CA . SER A 1 141 ? -16.051 -11.210 2.753 1.00 98.31 141 SER A CA 1
ATOM 1011 C C . SER A 1 141 ? -16.464 -10.948 4.206 1.00 98.31 141 SER A C 1
ATOM 1013 O O . SER A 1 141 ? -17.485 -11.464 4.656 1.00 98.31 141 SER A O 1
ATOM 1015 N N . TRP A 1 142 ? -15.721 -10.098 4.921 1.00 98.31 142 TRP A N 1
ATOM 1016 C CA . TRP A 1 142 ? -16.030 -9.673 6.289 1.00 98.31 142 TRP A CA 1
ATOM 1017 C C . TRP A 1 142 ? -17.149 -8.621 6.355 1.00 98.31 142 TRP A C 1
ATOM 1019 O O . TRP A 1 142 ? -17.493 -8.153 7.436 1.00 98.31 142 TRP A O 1
ATOM 1029 N N . GLY A 1 143 ? -17.727 -8.246 5.208 1.00 98.31 143 GLY A N 1
ATOM 1030 C CA . GLY A 1 143 ? -18.742 -7.198 5.084 1.00 98.31 143 GLY A CA 1
ATOM 1031 C C . GLY A 1 143 ? -18.166 -5.812 4.787 1.00 98.31 143 GLY A C 1
ATOM 1032 O O . GLY A 1 143 ? -18.910 -4.831 4.798 1.00 98.31 143 GLY A O 1
ATOM 1033 N N . GLY A 1 144 ? -16.858 -5.720 4.534 1.00 98.12 144 GLY A N 1
ATOM 1034 C CA . GLY A 1 144 ? -16.178 -4.489 4.158 1.00 98.12 144 GLY A CA 1
ATOM 1035 C C . GLY A 1 144 ? -16.345 -4.115 2.683 1.00 98.12 144 GLY A C 1
ATOM 1036 O O . GLY A 1 144 ? -17.003 -4.790 1.888 1.00 98.12 144 GLY A O 1
ATOM 1037 N N . GLN A 1 145 ? -15.717 -3.008 2.303 1.00 98.00 145 GLN A N 1
ATOM 1038 C CA . GLN A 1 145 ? -15.701 -2.465 0.948 1.00 98.00 145 GLN A CA 1
ATOM 1039 C C . GLN A 1 145 ? -14.285 -2.029 0.582 1.00 98.00 145 GLN A C 1
ATOM 1041 O O . GLN A 1 145 ? -13.492 -1.649 1.438 1.00 98.00 145 GLN A O 1
ATOM 1046 N N . VAL A 1 146 ? -13.976 -2.072 -0.710 1.00 96.25 146 VAL A N 1
ATOM 1047 C CA . VAL A 1 146 ? -12.661 -1.714 -1.246 1.00 96.25 146 VAL A CA 1
ATOM 1048 C C . VAL A 1 146 ? -12.876 -0.768 -2.425 1.00 96.25 146 VAL A C 1
ATOM 1050 O O . VAL A 1 146 ? -13.389 -1.204 -3.461 1.00 96.25 146 VAL A O 1
ATOM 1053 N N . SER A 1 147 ? -12.507 0.504 -2.265 1.00 94.31 147 SER A N 1
ATOM 1054 C CA . SER A 1 147 ? -12.552 1.539 -3.305 1.00 94.31 147 SER A CA 1
ATOM 1055 C C . SER A 1 147 ? -11.155 1.856 -3.844 1.00 94.31 147 SER A C 1
ATOM 1057 O O . SER A 1 147 ? -10.146 1.690 -3.159 1.00 94.31 147 SER A O 1
ATOM 1059 N N . TYR A 1 148 ? -11.102 2.304 -5.097 1.00 92.69 148 TYR A N 1
ATOM 1060 C CA . TYR A 1 148 ? -9.872 2.697 -5.781 1.00 92.69 148 TYR A CA 1
ATOM 1061 C C . TYR A 1 148 ? -10.005 4.156 -6.189 1.00 92.69 148 TYR A C 1
ATOM 1063 O O . TYR A 1 148 ? -10.791 4.474 -7.080 1.00 92.69 148 TYR A O 1
ATOM 1071 N N . ASP A 1 149 ? -9.256 5.022 -5.519 1.00 90.00 149 ASP A N 1
ATOM 1072 C CA . ASP A 1 149 ? -9.437 6.466 -5.574 1.00 90.00 149 ASP A CA 1
ATOM 1073 C C . ASP A 1 149 ? -8.167 7.152 -6.101 1.00 90.00 149 ASP A C 1
ATOM 1075 O O . ASP A 1 149 ? -7.038 6.808 -5.732 1.00 90.00 149 ASP A O 1
ATOM 1079 N N . ASP A 1 150 ? -8.350 8.128 -6.990 1.00 82.81 150 ASP A N 1
ATOM 1080 C CA . ASP A 1 150 ? -7.248 8.774 -7.706 1.00 82.81 150 ASP A CA 1
ATOM 1081 C C . ASP A 1 150 ? -6.387 9.667 -6.809 1.00 82.81 150 ASP A C 1
ATOM 1083 O O . ASP A 1 150 ? -6.893 10.438 -5.994 1.00 82.81 150 ASP A O 1
ATOM 1087 N N . GLY A 1 151 ? -5.072 9.633 -7.043 1.00 77.56 151 GLY A N 1
ATOM 1088 C CA . GLY A 1 151 ? -4.094 10.519 -6.408 1.00 77.56 151 GLY A CA 1
ATOM 1089 C C . GLY A 1 151 ? -3.733 10.152 -4.965 1.00 77.56 151 GLY A C 1
ATOM 1090 O O . GLY A 1 151 ? -4.341 9.282 -4.343 1.00 77.56 151 GLY A O 1
ATOM 1091 N N . LEU A 1 152 ? -2.699 10.820 -4.437 1.00 71.56 152 LEU A N 1
ATOM 1092 C CA . LEU A 1 152 ? -2.183 10.642 -3.069 1.00 71.56 152 LEU A CA 1
ATOM 1093 C C . LEU A 1 152 ? -3.215 11.059 -2.013 1.00 71.56 152 LEU A C 1
ATOM 1095 O O . LEU A 1 152 ? -3.936 12.027 -2.252 1.00 71.56 152 LEU A O 1
ATOM 1099 N N . PRO A 1 153 ? -3.284 10.426 -0.823 1.00 71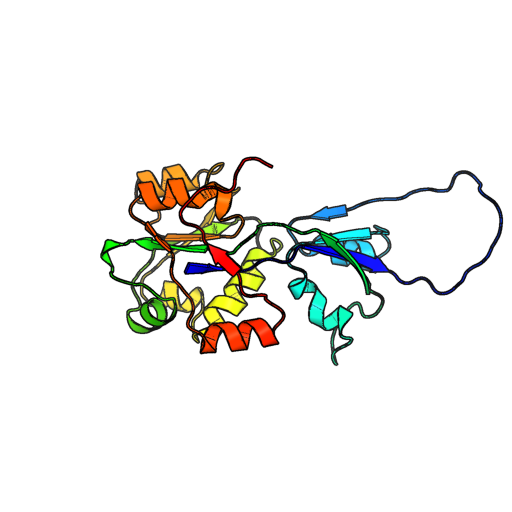.88 153 PRO A N 1
ATOM 1100 C CA . PRO A 1 153 ? -4.365 10.683 0.136 1.00 71.88 153 PRO A CA 1
ATOM 1101 C C . PRO A 1 153 ? -4.518 12.166 0.523 1.00 71.88 153 PRO A C 1
ATOM 1103 O O . PRO A 1 153 ? -5.636 12.676 0.585 1.00 71.88 153 PRO A O 1
ATOM 1106 N N . HIS A 1 154 ? -3.403 12.889 0.669 1.00 68.81 154 HIS A N 1
ATOM 1107 C CA . HIS A 1 154 ? -3.371 14.323 0.995 1.00 68.81 154 HIS A CA 1
ATOM 1108 C C . HIS A 1 154 ? -3.730 15.271 -0.164 1.00 68.81 154 HIS A C 1
ATOM 1110 O O . HIS A 1 154 ? -4.039 16.436 0.068 1.00 68.81 154 HIS A O 1
ATOM 1116 N N . LYS A 1 155 ? -3.682 14.791 -1.412 1.00 68.56 155 LYS A N 1
ATOM 1117 C CA . LYS A 1 155 ? -3.967 15.554 -2.645 1.00 68.56 155 LYS A CA 1
ATOM 1118 C C . LYS A 1 155 ? -5.154 14.988 -3.428 1.00 68.56 155 LYS A C 1
ATOM 1120 O O . LYS A 1 155 ? -5.342 15.332 -4.590 1.00 68.56 155 LYS A O 1
ATOM 1125 N N . SER A 1 156 ? -5.940 14.114 -2.809 1.00 73.06 156 SER A N 1
ATOM 1126 C CA . SER A 1 156 ? -7.029 13.391 -3.461 1.00 73.06 156 SER A CA 1
ATOM 1127 C C . SER A 1 156 ? -8.368 13.637 -2.789 1.00 73.06 156 SER A C 1
ATOM 1129 O O . SER A 1 156 ? -8.473 14.154 -1.672 1.00 73.06 156 SER A O 1
ATOM 1131 N N . VAL A 1 157 ? -9.410 13.160 -3.467 1.00 78.81 157 VAL A N 1
ATOM 1132 C CA . VAL A 1 157 ? -10.773 13.065 -2.941 1.00 78.81 157 VAL A CA 1
ATOM 1133 C C . VAL A 1 157 ? -10.844 12.267 -1.630 1.00 78.81 157 VAL A C 1
ATOM 1135 O O . VAL A 1 157 ? -11.775 12.449 -0.851 1.00 78.81 157 VAL A O 1
ATOM 1138 N N . ARG A 1 158 ? -9.837 11.442 -1.315 1.00 84.00 158 ARG A N 1
ATOM 1139 C CA . ARG A 1 158 ? -9.834 10.535 -0.156 1.00 84.00 158 ARG A CA 1
ATOM 1140 C C . ARG A 1 158 ? -9.940 11.262 1.175 1.00 84.00 158 ARG A C 1
ATOM 1142 O O . ARG A 1 158 ? -10.642 10.791 2.059 1.00 84.00 158 ARG A O 1
ATOM 1149 N N . THR A 1 159 ? -9.351 12.451 1.311 1.00 82.56 159 THR A N 1
ATOM 1150 C CA . THR A 1 159 ? -9.550 13.250 2.534 1.00 82.56 159 THR A CA 1
ATOM 1151 C C . THR A 1 159 ? -11.023 13.675 2.690 1.00 82.56 159 THR A C 1
ATOM 1153 O O . THR A 1 159 ? -11.549 13.720 3.799 1.00 82.56 159 THR A O 1
ATOM 1156 N N . GLN A 1 160 ? -11.727 13.969 1.591 1.00 86.00 160 GLN A N 1
ATOM 1157 C CA . GLN A 1 160 ? -13.163 14.266 1.624 1.00 86.00 160 GLN A CA 1
ATOM 1158 C C . GLN A 1 160 ? -14.006 13.012 1.893 1.00 86.00 160 GLN A C 1
ATOM 1160 O O . GLN A 1 160 ? -14.934 13.096 2.694 1.00 86.00 160 GLN A O 1
ATOM 1165 N N . LEU A 1 161 ? -13.662 11.875 1.276 1.00 88.75 161 LEU A N 1
ATOM 1166 C CA . LEU A 1 161 ? -14.309 10.581 1.526 1.00 88.75 161 LEU A CA 1
ATOM 1167 C C . LEU A 1 161 ? -14.150 10.128 2.983 1.00 88.75 161 LEU A C 1
ATOM 1169 O O . LEU A 1 161 ? -15.043 9.510 3.551 1.00 88.75 161 LEU A O 1
ATOM 1173 N N . LEU A 1 162 ? -13.013 10.435 3.605 1.00 88.69 162 LEU A N 1
ATOM 1174 C CA . LEU A 1 162 ? -12.793 10.141 5.016 1.00 88.69 162 LEU A CA 1
ATOM 1175 C C . LEU A 1 162 ? -13.659 11.057 5.893 1.00 88.69 162 LEU A C 1
ATOM 1177 O O . LEU A 1 162 ? -14.351 10.592 6.791 1.00 88.69 162 LEU A O 1
ATOM 1181 N N . ARG A 1 163 ? -13.702 12.362 5.583 1.00 86.94 163 ARG A N 1
ATOM 1182 C CA . ARG A 1 163 ? -14.513 13.346 6.327 1.00 86.94 163 ARG A CA 1
ATOM 1183 C C . ARG A 1 163 ? -16.018 13.096 6.262 1.00 86.94 163 ARG A C 1
ATOM 1185 O O . ARG A 1 163 ? -16.703 13.347 7.246 1.00 86.94 163 ARG A O 1
ATOM 1192 N N . ASN A 1 164 ? -16.546 12.667 5.117 1.00 90.38 164 ASN A N 1
ATOM 1193 C CA . ASN A 1 164 ? -17.973 12.355 4.982 1.00 90.38 164 ASN A CA 1
ATOM 1194 C C . ASN A 1 164 ? -18.308 10.918 5.420 1.00 90.38 164 ASN A C 1
ATOM 1196 O O . ASN A 1 164 ? -19.464 10.508 5.325 1.00 90.38 164 ASN A O 1
ATOM 1200 N N . GLY A 1 165 ? -17.302 10.169 5.883 1.00 90.25 165 GLY A N 1
ATOM 1201 C CA . GLY A 1 165 ? -17.440 8.801 6.340 1.00 90.25 165 GLY A CA 1
ATOM 1202 C C . GLY A 1 165 ? -17.791 7.821 5.230 1.00 90.25 165 GLY A C 1
ATOM 1203 O O . GLY A 1 165 ? -18.389 6.807 5.552 1.00 90.25 165 GLY A O 1
ATOM 1204 N N . ALA A 1 166 ? -17.486 8.089 3.957 1.00 94.06 166 ALA A N 1
ATOM 1205 C CA . ALA A 1 166 ? -17.624 7.115 2.868 1.00 94.06 166 ALA A CA 1
ATOM 1206 C C . ALA A 1 166 ? -16.541 6.026 2.923 1.00 94.06 166 ALA A C 1
ATOM 1208 O O . ALA A 1 166 ? -16.786 4.893 2.514 1.00 94.06 166 ALA A O 1
ATOM 1209 N N . ILE A 1 167 ? -15.370 6.366 3.462 1.00 95.88 167 ILE A N 1
ATOM 1210 C CA . ILE A 1 167 ? -14.275 5.441 3.767 1.00 95.88 167 ILE A CA 1
ATOM 1211 C C . ILE A 1 167 ? -13.901 5.600 5.240 1.00 95.88 167 ILE A C 1
ATOM 1213 O O . ILE A 1 167 ? -14.098 6.668 5.820 1.00 95.88 167 ILE A O 1
ATOM 1217 N N . ASP A 1 168 ? -13.347 4.553 5.834 1.00 96.81 168 ASP A N 1
ATOM 1218 C CA . ASP A 1 168 ? -12.847 4.565 7.216 1.00 96.81 168 ASP A CA 1
ATOM 1219 C C . ASP A 1 168 ? -11.442 3.962 7.349 1.00 96.81 168 ASP A C 1
ATOM 1221 O O . ASP A 1 168 ? -10.835 4.043 8.413 1.00 96.81 168 ASP A O 1
ATOM 1225 N N . ALA A 1 169 ? -10.880 3.440 6.257 1.00 97.44 169 ALA A N 1
ATOM 1226 C CA . ALA A 1 169 ? -9.513 2.952 6.199 1.00 97.44 169 ALA A CA 1
ATOM 1227 C C . ALA A 1 169 ? -8.797 3.421 4.922 1.00 97.44 169 ALA A C 1
ATOM 1229 O O . ALA A 1 169 ? -9.398 3.588 3.858 1.00 97.44 169 ALA A O 1
ATOM 1230 N N . ILE A 1 170 ? -7.485 3.631 5.027 1.00 95.88 170 ILE A N 1
ATOM 1231 C CA . ILE A 1 170 ? -6.605 4.069 3.933 1.00 95.88 170 ILE A CA 1
ATOM 1232 C C . ILE A 1 170 ? -5.388 3.154 3.924 1.00 95.88 170 ILE A C 1
ATOM 1234 O O . ILE A 1 170 ? -4.597 3.178 4.870 1.00 95.88 170 ILE A O 1
ATOM 1238 N N . PHE A 1 171 ? -5.226 2.377 2.851 1.00 95.25 171 PHE A N 1
ATOM 1239 C CA . PHE A 1 171 ? -4.015 1.595 2.589 1.00 95.25 171 PHE A CA 1
ATOM 1240 C C . PHE A 1 171 ? -3.282 2.229 1.406 1.00 95.25 171 PHE A C 1
ATOM 1242 O O . PHE A 1 171 ? -3.850 2.353 0.315 1.00 95.25 171 PHE A O 1
ATOM 1249 N N . ASP A 1 172 ? -2.066 2.728 1.636 1.00 92.38 172 ASP A N 1
ATOM 1250 C CA . ASP A 1 172 ? -1.307 3.445 0.608 1.00 92.38 172 ASP A CA 1
ATOM 1251 C C . ASP A 1 172 ? 0.177 3.626 0.948 1.00 92.38 172 ASP A C 1
ATOM 1253 O O . ASP A 1 172 ? 0.579 3.516 2.103 1.00 92.38 172 ASP A O 1
ATOM 1257 N N . GLU A 1 173 ? 0.993 3.942 -0.051 1.00 88.81 173 GLU A N 1
ATOM 1258 C CA . GLU A 1 173 ? 2.385 4.354 0.121 1.00 88.81 173 GLU A CA 1
ATOM 1259 C C . GLU A 1 173 ? 2.528 5.879 0.261 1.00 88.81 173 GLU A C 1
ATOM 1261 O O . GLU A 1 173 ? 1.542 6.617 0.375 1.00 88.81 173 GLU A O 1
ATOM 1266 N N . GLY A 1 174 ? 3.761 6.372 0.332 1.00 86.31 174 GLY A N 1
ATOM 1267 C CA . GLY A 1 174 ? 4.059 7.786 0.520 1.00 86.31 174 GLY A CA 1
ATOM 1268 C C . GLY A 1 174 ? 3.596 8.302 1.877 1.00 86.31 174 GLY A C 1
ATOM 1269 O O . GLY A 1 174 ? 3.256 9.473 2.005 1.00 86.31 174 GLY A O 1
ATOM 1270 N N . VAL A 1 175 ? 3.555 7.437 2.892 1.00 85.62 175 VAL A N 1
ATOM 1271 C CA . VAL A 1 175 ? 2.965 7.695 4.218 1.00 85.62 175 VAL A CA 1
ATOM 1272 C C . VAL A 1 175 ? 3.307 9.057 4.827 1.00 85.62 175 VAL A C 1
ATOM 1274 O O . VAL A 1 175 ? 2.438 9.707 5.400 1.00 85.62 175 VAL A O 1
ATOM 1277 N N . TYR A 1 176 ? 4.532 9.552 4.632 1.00 83.19 176 TYR A N 1
ATOM 1278 C CA . TYR A 1 176 ? 4.986 10.852 5.134 1.00 83.19 176 TYR A CA 1
ATOM 1279 C C . TYR A 1 176 ? 4.076 12.016 4.730 1.00 83.19 176 TYR A C 1
ATOM 1281 O O . TYR A 1 176 ? 3.980 12.995 5.461 1.00 83.19 176 TYR A O 1
ATOM 1289 N N . ASN A 1 177 ? 3.396 11.911 3.588 1.00 84.31 177 ASN A N 1
ATOM 1290 C CA . ASN A 1 177 ? 2.520 12.962 3.098 1.00 84.31 177 ASN A CA 1
ATOM 1291 C C . ASN A 1 177 ? 1.084 12.863 3.634 1.00 84.31 177 ASN A C 1
ATOM 1293 O O . ASN A 1 177 ? 0.320 13.799 3.427 1.00 84.31 177 ASN A O 1
ATOM 1297 N N . TRP A 1 178 ? 0.703 11.778 4.320 1.00 86.50 178 TRP A N 1
ATOM 1298 C CA . TRP A 1 178 ? -0.678 11.560 4.763 1.00 86.50 178 TRP A CA 1
ATOM 1299 C C . TRP A 1 178 ? -0.857 11.024 6.195 1.00 86.50 178 TRP A C 1
ATOM 1301 O O . TRP A 1 178 ? -1.996 10.896 6.647 1.00 86.50 178 TRP A O 1
ATOM 1311 N N . VAL A 1 179 ? 0.228 10.802 6.948 1.00 87.56 179 VAL A N 1
ATOM 1312 C CA . VAL A 1 179 ? 0.184 10.434 8.381 1.00 87.56 179 VAL A CA 1
ATOM 1313 C C . VAL A 1 179 ? -0.633 11.414 9.209 1.00 87.56 179 VAL A C 1
ATOM 1315 O O . VAL A 1 179 ? -1.503 10.996 9.969 1.00 87.56 179 VAL A O 1
ATOM 1318 N N . GLU A 1 180 ? -0.364 12.711 9.078 1.00 86.31 180 GLU A N 1
ATOM 1319 C CA . GLU A 1 180 ? -1.046 13.730 9.874 1.00 86.31 180 GLU A CA 1
ATOM 1320 C C . GLU A 1 180 ? -2.552 13.802 9.553 1.00 86.31 180 GLU A C 1
ATOM 1322 O O . GLU A 1 180 ? -3.348 13.683 10.487 1.00 86.31 180 GLU A O 1
ATOM 1327 N N . PRO A 1 181 ? -2.988 13.886 8.277 1.00 86.06 181 PRO A N 1
ATOM 1328 C CA . PRO A 1 181 ? -4.404 13.779 7.928 1.00 86.06 181 PRO A CA 1
ATOM 1329 C C . PRO A 1 181 ? -5.094 12.521 8.473 1.00 86.06 181 PRO A C 1
ATOM 1331 O O . PRO A 1 181 ? -6.212 12.621 8.977 1.00 86.06 181 PRO A O 1
ATOM 1334 N N . ALA A 1 182 ? -4.443 11.354 8.406 1.00 88.94 182 ALA A N 1
ATOM 1335 C CA . ALA A 1 182 ? -5.002 10.108 8.930 1.00 88.94 182 ALA A CA 1
ATOM 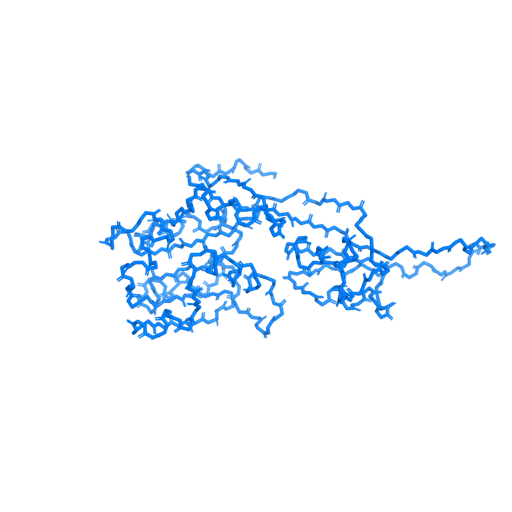1336 C C . ALA A 1 182 ? -5.146 10.136 10.459 1.00 88.94 182 ALA A C 1
ATOM 1338 O O . ALA A 1 182 ? -6.210 9.801 10.979 1.00 88.94 182 ALA A O 1
ATOM 1339 N N . ASN A 1 183 ? -4.123 10.604 11.179 1.00 89.81 183 ASN A N 1
ATOM 1340 C CA . ASN A 1 183 ? -4.180 10.756 12.635 1.00 89.81 183 ASN A CA 1
ATOM 1341 C C . ASN A 1 183 ? -5.282 11.742 13.057 1.00 89.81 183 ASN A C 1
ATOM 1343 O O . ASN A 1 183 ? -6.042 11.459 13.982 1.00 89.81 183 ASN A O 1
ATOM 1347 N N . ASN A 1 184 ? -5.405 12.877 12.359 1.00 88.50 184 ASN A N 1
ATOM 1348 C CA . ASN A 1 184 ? -6.433 13.889 12.627 1.00 88.50 184 ASN A CA 1
ATOM 1349 C C . ASN A 1 184 ? -7.854 13.369 12.368 1.00 88.50 184 ASN A C 1
ATOM 1351 O O . ASN A 1 184 ? -8.806 13.849 12.978 1.00 88.50 184 ASN A O 1
ATOM 1355 N N . ALA A 1 185 ? -7.998 12.374 11.492 1.00 89.75 185 ALA A N 1
ATOM 1356 C CA . ALA A 1 185 ? -9.251 11.674 11.240 1.00 89.75 185 ALA A CA 1
ATOM 1357 C C . ALA A 1 185 ? -9.514 10.505 12.211 1.00 89.75 185 ALA A C 1
ATOM 1359 O O . ALA A 1 185 ? -10.451 9.740 12.005 1.00 89.75 185 ALA A O 1
ATOM 1360 N N . GLY A 1 186 ? -8.699 10.346 13.260 1.00 93.06 186 GLY A N 1
ATOM 1361 C CA . GLY A 1 186 ? -8.870 9.284 14.252 1.00 93.06 186 GLY A CA 1
ATOM 1362 C C . GLY A 1 186 ? -8.420 7.904 13.770 1.00 93.06 186 GLY A C 1
ATOM 1363 O O . GLY A 1 186 ? -8.798 6.895 14.368 1.00 93.06 186 GLY A O 1
ATOM 1364 N N . LEU A 1 187 ? -7.615 7.837 12.706 1.00 95.00 187 LEU A N 1
ATOM 1365 C CA . LEU A 1 187 ? -7.045 6.581 12.240 1.00 95.00 187 LEU A CA 1
ATOM 1366 C C . LEU A 1 187 ? -5.759 6.240 12.995 1.00 95.00 187 LEU A C 1
ATOM 1368 O O . LEU A 1 187 ? -5.011 7.100 13.461 1.00 95.00 187 LEU A O 1
ATOM 1372 N N . ARG A 1 188 ? -5.486 4.944 13.071 1.00 94.50 188 ARG A N 1
ATOM 1373 C CA . ARG A 1 188 ? -4.277 4.343 13.609 1.00 94.50 188 ARG A CA 1
ATOM 1374 C C . ARG A 1 188 ? -3.645 3.478 12.539 1.00 94.50 188 ARG A C 1
ATOM 1376 O O . ARG A 1 188 ? -4.313 2.684 11.886 1.00 94.50 188 ARG A O 1
ATOM 1383 N N . PHE A 1 189 ? -2.336 3.606 12.415 1.00 95.31 189 PHE A N 1
ATOM 1384 C CA . PHE A 1 189 ? -1.554 2.760 11.539 1.00 95.31 189 PHE A CA 1
ATOM 1385 C C . PHE A 1 189 ? -1.267 1.398 12.206 1.00 95.31 189 PHE A C 1
ATOM 1387 O O . PHE A 1 189 ? -0.924 1.346 13.392 1.00 95.31 189 PHE A O 1
ATOM 1394 N N . LEU A 1 190 ? -1.400 0.308 11.445 1.00 95.69 190 LEU A N 1
ATOM 1395 C CA . LEU A 1 190 ? -1.201 -1.075 11.894 1.00 95.69 190 LEU A CA 1
ATOM 1396 C C . LEU A 1 190 ? 0.231 -1.572 11.693 1.00 95.69 190 LEU A C 1
ATOM 1398 O O . LEU A 1 190 ? 0.729 -1.629 10.571 1.00 95.69 190 LEU A O 1
ATOM 1402 N N . SER A 1 191 ? 0.884 -1.984 12.776 1.00 94.69 191 SER A N 1
ATOM 1403 C CA . SER A 1 191 ? 2.229 -2.565 12.716 1.00 94.69 191 SER A CA 1
ATOM 1404 C C . SER A 1 191 ? 2.253 -3.998 12.169 1.00 94.69 191 SER A C 1
ATOM 1406 O O . SER A 1 191 ? 1.239 -4.687 12.141 1.00 94.69 191 SER A O 1
ATOM 1408 N N . LEU A 1 192 ? 3.436 -4.460 11.765 1.00 92.56 192 LEU A N 1
ATOM 1409 C CA . LEU A 1 192 ? 3.701 -5.860 11.430 1.00 92.56 192 LEU A CA 1
ATOM 1410 C C . LEU A 1 192 ? 4.502 -6.527 12.550 1.00 92.56 192 LEU A C 1
ATOM 1412 O O . LEU A 1 192 ? 5.367 -5.879 13.155 1.00 92.56 192 LEU A O 1
ATOM 1416 N N . SER A 1 193 ? 4.228 -7.810 12.802 1.00 91.31 193 SER A N 1
ATOM 1417 C CA . SER A 1 193 ? 5.016 -8.620 13.736 1.00 91.31 193 SER A CA 1
ATOM 1418 C C . SER A 1 193 ? 6.421 -8.890 13.183 1.00 91.31 193 SER A C 1
ATOM 1420 O O . SER A 1 193 ? 6.702 -8.654 12.007 1.00 91.31 193 SER A O 1
ATOM 1422 N N . GLU A 1 194 ? 7.339 -9.374 14.021 1.00 89.19 194 GLU A N 1
ATOM 1423 C CA . GLU A 1 194 ? 8.693 -9.711 13.556 1.00 89.19 194 GLU A CA 1
ATOM 1424 C C . GLU A 1 194 ? 8.690 -10.866 12.551 1.00 89.19 194 GLU A C 1
ATOM 1426 O O . GLU A 1 194 ? 9.443 -10.826 11.576 1.00 89.19 194 GLU A O 1
ATOM 1431 N N . ASP A 1 195 ? 7.788 -11.829 12.732 1.00 91.25 195 ASP A N 1
ATOM 1432 C CA . ASP A 1 195 ? 7.639 -12.974 11.838 1.00 91.25 195 ASP A CA 1
ATOM 1433 C C . ASP A 1 195 ? 7.117 -12.544 10.462 1.00 91.25 195 ASP A C 1
ATOM 1435 O O . ASP A 1 195 ? 7.684 -12.929 9.436 1.00 91.25 195 ASP A O 1
ATOM 1439 N N . ASP A 1 196 ? 6.088 -11.692 10.418 1.00 90.38 196 ASP A N 1
ATOM 1440 C CA . ASP A 1 196 ? 5.539 -11.176 9.154 1.00 90.38 196 ASP A CA 1
ATOM 1441 C C . ASP A 1 196 ? 6.582 -10.325 8.419 1.00 90.38 196 ASP A C 1
ATOM 1443 O O . ASP A 1 196 ? 6.775 -10.447 7.206 1.00 90.38 196 ASP A O 1
ATOM 1447 N N . MET A 1 197 ? 7.330 -9.512 9.171 1.00 88.94 197 MET A N 1
ATOM 1448 C CA . MET A 1 197 ? 8.449 -8.735 8.642 1.00 88.94 197 MET A CA 1
ATOM 1449 C C . MET A 1 197 ? 9.553 -9.624 8.066 1.00 88.94 197 MET A C 1
ATOM 1451 O O . MET A 1 197 ? 10.106 -9.287 7.021 1.00 88.94 197 MET A O 1
ATOM 1455 N N . SER A 1 198 ? 9.871 -10.750 8.710 1.00 89.25 198 SER A N 1
ATOM 1456 C CA . SER A 1 198 ? 10.879 -11.693 8.216 1.00 89.25 198 SER A CA 1
ATOM 1457 C C . SER A 1 198 ? 10.460 -12.335 6.888 1.00 89.25 198 SER A C 1
ATOM 1459 O O . SER A 1 198 ? 11.282 -12.454 5.976 1.00 89.25 198 SER A O 1
ATOM 1461 N N . ARG A 1 199 ? 9.171 -12.668 6.724 1.00 89.50 199 ARG A N 1
ATOM 1462 C CA . ARG A 1 199 ? 8.630 -13.170 5.444 1.00 89.50 199 ARG A CA 1
ATOM 1463 C C . ARG A 1 199 ? 8.766 -12.130 4.330 1.00 89.50 199 ARG A C 1
ATOM 1465 O O . ARG A 1 199 ? 9.188 -12.463 3.222 1.00 89.50 199 ARG A O 1
ATOM 1472 N N . LEU A 1 200 ? 8.460 -10.869 4.630 1.00 90.44 200 LEU A N 1
ATOM 1473 C CA . LEU A 1 200 ? 8.566 -9.767 3.670 1.00 90.44 200 LEU A CA 1
ATOM 1474 C C . LEU A 1 200 ? 10.028 -9.432 3.323 1.00 90.44 200 LEU A C 1
ATOM 1476 O O . LEU A 1 200 ? 10.329 -9.140 2.164 1.00 90.44 200 LEU A O 1
ATOM 1480 N N . ASP A 1 201 ? 10.955 -9.544 4.275 1.00 88.69 201 ASP A N 1
ATOM 1481 C CA . ASP A 1 201 ? 12.395 -9.381 4.024 1.00 88.69 201 ASP A CA 1
ATOM 1482 C C . ASP A 1 201 ? 12.928 -10.438 3.044 1.00 88.69 201 ASP A C 1
ATOM 1484 O O . ASP A 1 201 ? 13.601 -10.112 2.062 1.00 88.69 201 ASP A O 1
ATOM 1488 N N . ALA A 1 202 ? 12.507 -11.698 3.202 1.00 86.81 202 ALA A N 1
ATOM 1489 C CA . ALA A 1 202 ? 12.835 -12.768 2.257 1.00 86.81 202 ALA A CA 1
ATOM 1490 C C . ALA A 1 202 ? 12.281 -12.509 0.837 1.00 86.81 202 ALA A C 1
ATOM 1492 O O . ALA A 1 202 ? 12.911 -12.887 -0.165 1.00 86.81 202 ALA A O 1
ATOM 1493 N N . ALA A 1 203 ? 11.138 -11.821 0.737 1.00 82.56 203 ALA A N 1
ATOM 1494 C CA . ALA A 1 203 ? 10.557 -11.355 -0.523 1.00 82.56 203 ALA A CA 1
ATOM 1495 C C . ALA A 1 203 ? 11.287 -10.129 -1.115 1.00 82.56 203 ALA A C 1
ATOM 1497 O O . ALA A 1 203 ? 11.145 -9.847 -2.305 1.00 82.56 203 ALA A O 1
ATOM 1498 N N . GLY A 1 204 ? 12.160 -9.471 -0.345 1.00 84.50 204 GLY A N 1
ATOM 1499 C CA . GLY A 1 204 ? 13.011 -8.358 -0.774 1.00 84.50 204 GLY A CA 1
ATOM 1500 C C . GLY A 1 204 ? 12.553 -6.980 -0.301 1.00 84.50 204 GLY A C 1
ATOM 1501 O O . GLY A 1 204 ? 13.134 -5.974 -0.719 1.00 84.50 204 GLY A O 1
ATOM 1502 N N . TYR A 1 205 ? 11.527 -6.916 0.546 1.00 87.69 205 TYR A N 1
ATOM 1503 C CA . TYR A 1 205 ? 11.147 -5.687 1.229 1.00 87.69 205 TYR A CA 1
ATOM 1504 C C . TYR A 1 205 ? 12.146 -5.369 2.347 1.00 87.69 205 TYR A C 1
ATOM 1506 O O . TYR A 1 205 ? 12.847 -6.243 2.828 1.00 87.69 205 TYR A O 1
ATOM 1514 N N . ARG A 1 206 ? 12.229 -4.108 2.781 1.00 82.94 206 ARG A N 1
ATOM 1515 C CA . ARG A 1 206 ? 13.122 -3.708 3.883 1.00 82.94 206 ARG A CA 1
ATOM 1516 C C . ARG A 1 206 ? 12.352 -3.106 5.037 1.00 82.94 206 ARG A C 1
ATOM 1518 O O . ARG A 1 206 ? 11.582 -2.172 4.827 1.00 82.94 206 ARG A O 1
ATOM 1525 N N . SER A 1 207 ? 12.634 -3.555 6.256 1.00 79.94 207 SER A N 1
ATOM 1526 C CA . SER A 1 207 ? 12.091 -2.910 7.448 1.00 79.94 207 SER A CA 1
ATOM 1527 C C . SER A 1 207 ? 12.460 -1.429 7.503 1.00 79.94 207 SER A C 1
ATOM 1529 O O . SER A 1 207 ? 13.605 -1.050 7.263 1.00 79.94 207 SER A O 1
ATOM 1531 N N . GLY A 1 208 ? 11.512 -0.606 7.911 1.00 80.00 208 GLY A N 1
ATOM 1532 C CA . GLY A 1 208 ? 11.719 0.792 8.264 1.00 80.00 208 GLY A CA 1
ATOM 1533 C C . GLY A 1 208 ? 10.751 1.181 9.370 1.00 80.00 208 GLY A C 1
ATOM 1534 O O . GLY A 1 208 ? 10.024 0.331 9.877 1.00 80.00 208 GLY A O 1
ATOM 1535 N N . THR A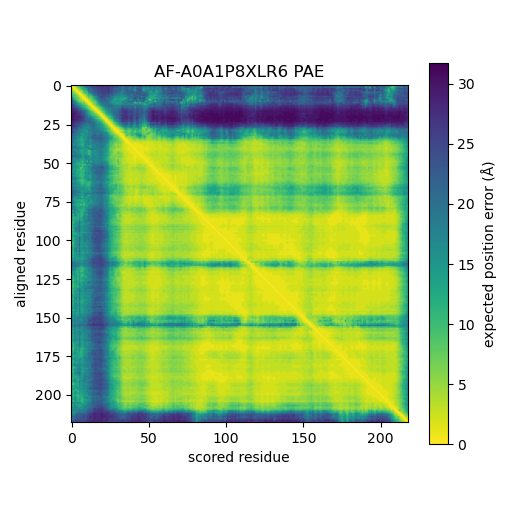 1 209 ? 10.736 2.455 9.753 1.00 79.81 209 THR A N 1
ATOM 1536 C CA . THR A 1 209 ? 9.940 2.942 10.886 1.00 79.81 209 THR A CA 1
ATOM 1537 C C . THR A 1 209 ? 9.179 4.203 10.497 1.00 79.81 209 THR A C 1
ATOM 1539 O O . THR A 1 209 ? 9.803 5.198 10.127 1.00 79.81 209 THR A O 1
ATOM 1542 N N . LEU A 1 210 ? 7.854 4.183 10.668 1.00 75.50 210 LEU A N 1
ATOM 1543 C CA . LEU A 1 210 ? 7.009 5.372 10.712 1.00 75.50 210 LEU A CA 1
ATOM 1544 C C . LEU A 1 210 ? 7.372 6.175 11.952 1.00 75.50 210 LEU A C 1
ATOM 1546 O O . LEU A 1 210 ? 7.154 5.728 13.090 1.00 75.50 210 LEU A O 1
ATOM 1550 N N . ARG A 1 211 ? 7.950 7.349 11.721 1.00 66.19 211 ARG A N 1
ATOM 1551 C CA . ARG A 1 211 ? 8.176 8.343 12.765 1.00 66.19 211 ARG A CA 1
ATOM 1552 C C . ARG A 1 211 ? 6.869 9.089 13.013 1.00 66.19 211 ARG A C 1
ATOM 1554 O O . ARG A 1 211 ? 6.084 9.299 12.096 1.00 66.19 211 ARG A O 1
ATOM 1561 N N . LYS A 1 212 ? 6.625 9.435 14.277 1.00 57.19 212 LYS A N 1
ATOM 1562 C CA . LYS A 1 212 ? 5.464 10.243 14.666 1.00 57.19 212 LYS A CA 1
ATOM 1563 C C . LYS A 1 212 ? 5.637 11.704 14.237 1.00 57.19 212 LYS A C 1
ATOM 1565 O O . LYS A 1 212 ? 4.647 12.365 13.956 1.00 57.19 212 LYS A O 1
ATOM 1570 N N . ASP A 1 213 ? 6.885 12.156 14.159 1.00 53.12 213 ASP A N 1
ATOM 1571 C CA . ASP A 1 213 ? 7.236 13.509 13.748 1.00 53.12 213 ASP A CA 1
ATOM 1572 C C . ASP A 1 213 ? 7.462 13.565 12.230 1.00 53.12 213 ASP A C 1
ATOM 1574 O O . ASP A 1 213 ? 8.052 12.625 11.674 1.00 53.12 213 ASP A O 1
ATOM 1578 N N . PRO A 1 214 ? 7.023 14.643 11.552 1.00 49.97 214 PRO A N 1
ATOM 1579 C CA . PRO A 1 214 ? 7.339 14.854 10.148 1.00 49.97 214 PRO A CA 1
ATOM 1580 C C . PRO A 1 214 ? 8.859 14.856 9.958 1.00 49.97 214 PRO A C 1
ATOM 1582 O O . PRO A 1 214 ? 9.617 15.347 10.800 1.00 49.97 214 PRO A O 1
ATOM 1585 N N . LEU A 1 215 ? 9.319 14.271 8.851 1.00 46.84 215 LEU A N 1
ATOM 1586 C CA . LEU A 1 215 ? 10.702 14.465 8.434 1.00 46.84 215 LEU A CA 1
ATOM 1587 C C . LEU A 1 215 ? 10.931 15.970 8.229 1.00 46.84 215 LEU A C 1
ATOM 1589 O O . LEU A 1 215 ? 10.033 16.630 7.707 1.00 46.84 215 LEU A O 1
ATOM 1593 N N . PRO A 1 216 ? 12.093 16.518 8.630 1.00 38.00 216 PRO A N 1
ATOM 1594 C CA . PRO A 1 216 ? 12.441 17.878 8.246 1.00 38.00 216 PRO A CA 1
ATOM 1595 C C . PRO A 1 216 ? 12.380 17.989 6.720 1.00 38.00 216 PRO A C 1
ATOM 1597 O O . PRO A 1 216 ? 12.747 17.033 6.028 1.00 38.00 216 PRO A O 1
ATOM 1600 N N . ASP A 1 217 ? 11.886 19.125 6.223 1.00 41.72 217 ASP A N 1
ATOM 1601 C CA . ASP A 1 217 ? 11.822 19.408 4.790 1.00 41.72 217 ASP A CA 1
ATOM 1602 C C . ASP A 1 217 ? 13.185 19.111 4.142 1.00 41.72 217 ASP A C 1
ATOM 1604 O O . ASP A 1 217 ? 14.230 19.525 4.656 1.00 41.72 217 ASP A O 1
ATOM 1608 N N . ALA A 1 218 ? 13.162 18.321 3.065 1.00 34.56 218 ALA A N 1
ATOM 1609 C CA . ALA A 1 218 ? 14.342 17.955 2.283 1.00 34.56 218 ALA A CA 1
ATOM 1610 C C . ALA A 1 218 ? 14.806 19.108 1.386 1.00 34.56 2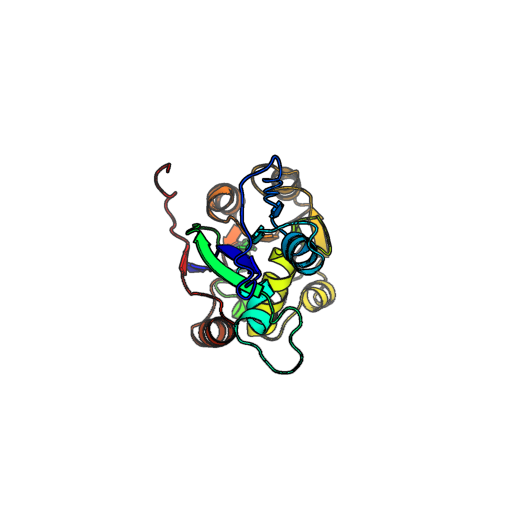18 ALA A C 1
ATOM 1612 O O . ALA A 1 218 ? 13.930 19.794 0.810 1.00 34.56 218 ALA A O 1
#

Radius of gyration: 19.44 Å; Cα contacts (8 Å, |Δi|>4): 404; chains: 1; bounding box: 52×39×54 Å

Mean predicted aligned error: 9.15 Å

Sequence (218 aa):
MRAFSVAARVGRIAGPSLSGGGGDRWRTALFASDGIEGVAAVLTGASHFAILNPATAVRSALLRLPGARGDELAAIATVPSYDQLGLAVPAELGLHSLGDLAEAKPPLRVSLRGSRPTHSVHLVLDDVLASVGISLDDIRSWGGQVSYDDGLPHKSVRTQLLRNGAIDAIFDEGVYNWVEPANNAGLRFLSLSEDDMSRLDAAGYRSGTLRKDPLPDA

Secondary structure (DSSP, 8-state):
-B----EEEEEE-----------S-----EEE-SBTHHHHHHHTTS-SEEEES-GGGGHHHHTT-TT-S-TTEEEEEEE------EEEEEGGG---BHHHHHHH----EEEEESSTTTBTHHHHHHHHHHTTT--HHHHHHTT-EEEEESS-GGGSTHHHHHHTTS--EEEES-GGGTHHHHHHTTEEEPB--HHHHHHHHHHT----B--SSPPPP-

Foldseek 3Di:
DKWFFWKFKKFFDDDDDPDDDDDPDPPADEEEDLFCVQVVCRVVVVHGMYIYPPPLVQVCLQVVPPPHPNVRMDTDDIDDDPKTKWKKAAVVVVAAALLSCVVVLAQFAEEEAAPPPTRCLQVVVQLLNVLNPHDPVSSVVSVHHYHHWYDDCLPTCVLVCLVVVVGGIYIYIPCLNCVVSSVVSNIDTHHYDPSSQVSVVVSPIDIDDDDPDRDPDD

Nearest PDB structures (foldseek):
  1y9u-assembly1_A  TM=4.944E-01  e=1.205E-02  Bordetella pertussis Tohama I
  7li1-assembly4_D  TM=4.724E-01  e=2.495E-02  Moraxella catarrhalis
  1q35-assembly1_A  TM=4.944E-01  e=6.588E-02  Mannheimia haemolytica
  8rk1-assembly1_A  TM=4.065E-01  e=7.903E-02  Prochlorococcus marinus subsp. pastoris str. CCMP1986
  1si1-assembly1_A  TM=4.271E-01  e=1.137E-01  Mannheimia haemolytica